Protein AF-A0A0C9TAU2-F1 (afdb_monomer_lite)

Secondary structure (DSSP, 8-state):
--HHHH-BPPTTSTT--TT---PPPEE-TT---EE--SSPPTT---TTT------GGG-----HHHHHHHGGGGGGHHHH-BSS--GGGGS-GGGS-TTTTTS----SHIIIIIHHHHHHHHHTT-SPPPTT--GGG-TT----HHHHHHHHHHHHHTGGGS-TTSSS----HHHHTTTT--HHHHHIIIIIIHHHHSBTTB-HHHHHHHHHHHHHHHHH-

Sequence (221 aa):
MLAYLNGLVGHHGKNGCQLYCGLKGQHKEKVGIYYPCLLKPDNYTVEGCDHDDVSAEDIQPASPELYLPNLKYLEQHLETGIFKPTIFLGFRPDRILGIPTCFGSDIMHLPSLNIPDLIINLWCGVFTCDAGDDKQTWWWATLVGEVWKSLGKAVADTRPHLPGSYDRPPRNITEKINSGYKAWEFWLFLYGIGPAVLYGWLPDRIWQHYCKLVQAVHIIS

pLDDT: mean 90.26, std 5.51, range [58.22, 98.12]

Foldseek 3Di:
DLCVQQQFADCQAQQHDQLRQVQGFADDVPDSGGHRDQAQDPPDDPPPRRDHHHDPVNRGGRDLVLLVVLQVVCVVCRNSRGVDHGPCVPPDPVPAPHPPVSVPDPCLCVQLPVVLVVVLCLLCLPDDDDPPDDSVPSPQVQCYDVLVQVLLVLQQVCVVVDDVVLVDGQHSCVVPVVPQRGSSNSCCCQQNCVLPSCVPSGDPVSSVVSVVVSVVVVVVD

Structure (mmCIF, N/CA/C/O backbone):
data_AF-A0A0C9TAU2-F1
#
_entry.id   AF-A0A0C9TAU2-F1
#
loop_
_atom_site.group_PDB
_atom_site.id
_atom_site.type_symbol
_atom_site.label_atom_id
_atom_site.label_alt_id
_atom_site.label_comp_id
_atom_site.label_asym_id
_atom_site.label_entity_id
_atom_site.label_seq_id
_atom_site.pdbx_PDB_ins_code
_atom_site.Cartn_x
_atom_site.Cartn_y
_atom_site.Cartn_z
_atom_site.occupancy
_atom_site.B_iso_or_equiv
_atom_site.auth_seq_id
_atom_site.auth_comp_id
_atom_site.auth_asym_id
_atom_site.auth_atom_id
_atom_site.pdbx_PDB_model_num
ATOM 1 N N . MET A 1 1 ? 15.764 0.132 -2.492 1.00 58.22 1 MET A N 1
ATOM 2 C CA . MET A 1 1 ? 16.861 -0.863 -2.515 1.00 58.22 1 MET A CA 1
ATOM 3 C C . MET A 1 1 ? 16.951 -1.585 -3.865 1.00 58.22 1 MET A C 1
ATOM 5 O O . MET A 1 1 ? 18.035 -1.614 -4.426 1.00 58.22 1 MET A O 1
ATOM 9 N N . LEU A 1 2 ? 15.838 -2.057 -4.447 1.00 71.94 2 LEU A N 1
ATOM 10 C CA . LEU A 1 2 ? 15.833 -2.794 -5.726 1.00 71.94 2 LEU A CA 1
ATOM 11 C C . LEU A 1 2 ? 16.085 -1.931 -6.985 1.00 71.94 2 LEU A C 1
ATOM 13 O O . LEU A 1 2 ? 16.845 -2.345 -7.855 1.00 71.94 2 LEU A O 1
ATOM 17 N N . ALA A 1 3 ? 15.558 -0.698 -7.034 1.00 71.94 3 ALA A N 1
ATOM 18 C CA . ALA A 1 3 ? 15.755 0.246 -8.152 1.00 71.94 3 ALA A CA 1
ATOM 19 C C . ALA A 1 3 ? 17.240 0.515 -8.492 1.00 71.94 3 ALA A C 1
ATOM 21 O O . ALA A 1 3 ? 17.632 0.668 -9.647 1.00 71.94 3 ALA A O 1
ATOM 22 N N . TYR A 1 4 ? 18.109 0.526 -7.475 1.00 78.06 4 TYR A N 1
ATOM 23 C CA . TYR A 1 4 ? 19.546 0.737 -7.669 1.00 78.06 4 TYR A CA 1
ATOM 24 C C . TYR A 1 4 ? 20.235 -0.431 -8.379 1.00 78.06 4 TYR A C 1
ATOM 26 O O . TYR A 1 4 ? 21.234 -0.201 -9.069 1.00 78.06 4 TYR A O 1
ATOM 34 N N . LEU A 1 5 ? 19.706 -1.645 -8.195 1.00 85.00 5 LEU A N 1
ATOM 35 C CA . LEU A 1 5 ? 20.233 -2.888 -8.748 1.00 85.00 5 LEU A CA 1
ATOM 36 C C . LEU A 1 5 ? 19.660 -3.162 -10.138 1.00 85.00 5 LEU A C 1
ATOM 38 O O . LEU A 1 5 ? 20.425 -3.460 -11.052 1.00 85.00 5 LEU A O 1
ATOM 42 N N . ASN A 1 6 ? 18.344 -3.021 -10.319 1.00 86.75 6 ASN A N 1
ATOM 43 C CA . ASN A 1 6 ? 17.669 -3.317 -11.588 1.00 86.75 6 ASN A CA 1
ATOM 44 C C . ASN A 1 6 ? 17.743 -2.169 -12.618 1.00 86.75 6 ASN A C 1
ATOM 46 O O . ASN A 1 6 ? 17.505 -2.397 -13.801 1.00 86.75 6 ASN A O 1
ATOM 50 N N . GLY A 1 7 ? 18.103 -0.951 -12.195 1.00 89.06 7 GLY A N 1
ATOM 51 C CA . GLY A 1 7 ? 18.230 0.204 -13.089 1.00 89.06 7 GLY A CA 1
ATOM 52 C C . GLY A 1 7 ? 16.902 0.747 -13.632 1.00 89.06 7 GLY A C 1
ATOM 53 O O . GLY A 1 7 ? 16.915 1.636 -14.485 1.00 89.06 7 GLY A O 1
ATOM 54 N N . LEU A 1 8 ? 15.772 0.245 -13.129 1.00 90.44 8 LEU A N 1
ATOM 55 C CA . LEU A 1 8 ? 14.436 0.750 -13.426 1.00 90.44 8 LEU A CA 1
ATOM 56 C C . LEU A 1 8 ? 14.119 1.980 -12.569 1.00 90.44 8 LEU A C 1
ATOM 58 O O . LEU A 1 8 ? 14.700 2.190 -11.498 1.00 90.44 8 LEU A O 1
ATOM 62 N N . VAL A 1 9 ? 13.171 2.790 -13.033 1.00 89.94 9 VAL A N 1
ATOM 63 C CA . VAL A 1 9 ? 12.636 3.915 -12.262 1.00 89.94 9 VAL A CA 1
ATOM 64 C C . VAL A 1 9 ? 12.002 3.437 -10.948 1.00 89.94 9 VAL A C 1
ATOM 66 O O . VAL A 1 9 ? 11.580 2.289 -10.790 1.00 89.94 9 VAL A O 1
ATOM 69 N N . GLY A 1 10 ? 11.974 4.328 -9.956 1.00 87.44 10 GLY A N 1
ATOM 70 C CA . GLY A 1 10 ? 11.310 4.060 -8.682 1.00 87.44 10 GLY A CA 1
ATOM 71 C C . GLY A 1 10 ? 9.786 3.983 -8.819 1.00 87.44 10 GLY A C 1
ATOM 72 O O . GLY A 1 10 ? 9.227 4.339 -9.851 1.00 87.44 10 GLY A O 1
ATOM 73 N N . HIS A 1 11 ? 9.109 3.595 -7.736 1.00 85.81 11 HIS A N 1
ATOM 74 C CA . HIS A 1 11 ? 7.644 3.471 -7.683 1.00 85.81 11 HIS A CA 1
ATOM 75 C C . HIS A 1 11 ? 6.891 4.783 -7.973 1.00 85.81 11 HIS A C 1
ATOM 77 O O . HIS A 1 11 ? 5.726 4.734 -8.334 1.00 85.81 11 HIS A O 1
ATOM 83 N N . HIS A 1 12 ? 7.558 5.936 -7.860 1.00 90.19 12 HIS A N 1
ATOM 84 C CA . HIS A 1 12 ? 7.019 7.252 -8.220 1.00 90.19 12 HIS A CA 1
ATOM 85 C C . HIS A 1 12 ? 7.169 7.617 -9.709 1.00 90.19 12 HIS A C 1
ATOM 87 O O . HIS A 1 12 ? 6.814 8.728 -10.097 1.00 90.19 12 HIS A O 1
ATOM 93 N N . GLY A 1 13 ? 7.766 6.755 -10.536 1.00 90.94 13 GLY A N 1
ATOM 94 C CA . GLY A 1 13 ? 7.945 7.002 -11.968 1.00 90.94 13 GLY A CA 1
ATOM 95 C C . GLY A 1 13 ? 6.722 6.606 -12.797 1.00 90.94 13 GLY A C 1
ATOM 96 O O . GLY A 1 13 ? 5.927 5.769 -12.376 1.00 90.94 13 GLY A O 1
ATOM 97 N N . LYS A 1 14 ? 6.616 7.149 -14.019 1.00 91.94 14 LYS A N 1
ATOM 98 C CA . LYS A 1 14 ? 5.545 6.819 -14.982 1.00 91.94 14 LYS A CA 1
ATOM 99 C C . LYS A 1 14 ? 5.391 5.312 -15.201 1.00 91.94 14 LYS A C 1
ATOM 101 O O . LYS A 1 14 ? 4.277 4.819 -15.258 1.00 91.94 14 LYS A O 1
ATOM 106 N N . ASN A 1 15 ? 6.504 4.582 -15.254 1.00 90.44 15 ASN A N 1
ATOM 107 C CA . ASN A 1 15 ? 6.549 3.119 -15.319 1.00 90.44 15 ASN A CA 1
ATOM 108 C C . ASN A 1 15 ? 7.006 2.530 -13.970 1.00 90.44 15 ASN A C 1
ATOM 110 O O . ASN A 1 15 ? 8.042 1.874 -13.886 1.00 90.44 15 ASN A O 1
ATOM 114 N N . GLY A 1 16 ? 6.281 2.827 -12.887 1.00 87.94 16 GLY A N 1
ATOM 115 C CA . GLY A 1 16 ? 6.730 2.558 -11.513 1.00 87.94 16 GLY A CA 1
ATOM 116 C C . GLY A 1 16 ? 6.815 1.079 -11.109 1.00 87.94 16 GLY A C 1
ATOM 117 O O . GLY A 1 16 ? 7.427 0.756 -10.086 1.00 87.94 16 GLY A O 1
ATOM 118 N N . CYS A 1 17 ? 6.231 0.164 -11.890 1.00 88.00 17 CYS A N 1
ATOM 119 C CA . CYS A 1 17 ? 6.312 -1.268 -11.618 1.00 88.00 17 CYS A CA 1
ATOM 120 C C . CYS A 1 17 ? 7.704 -1.824 -11.945 1.00 88.00 17 CYS A C 1
ATOM 122 O O . CYS A 1 17 ? 8.127 -1.879 -13.100 1.00 88.00 17 CYS A O 1
ATOM 124 N N . GLN A 1 18 ? 8.389 -2.341 -10.927 1.00 85.88 18 GLN A N 1
ATOM 125 C CA . GLN A 1 18 ? 9.740 -2.898 -11.063 1.00 85.88 18 GLN A CA 1
ATOM 126 C C . GLN A 1 18 ? 9.781 -4.291 -11.704 1.00 85.88 18 GLN A C 1
ATOM 128 O O . GLN A 1 18 ? 10.866 -4.812 -11.946 1.00 85.88 18 GLN A O 1
ATOM 133 N N . LEU A 1 19 ? 8.620 -4.874 -12.007 1.00 86.69 19 LEU A N 1
ATOM 134 C CA . LEU A 1 19 ? 8.491 -6.083 -12.822 1.00 86.69 19 LEU A CA 1
ATOM 135 C C . LEU A 1 19 ? 8.239 -5.774 -14.301 1.00 86.69 19 LEU A C 1
ATOM 137 O O . LEU A 1 19 ? 8.188 -6.692 -15.112 1.00 86.69 19 LEU A O 1
ATOM 141 N N . TYR A 1 20 ? 8.122 -4.495 -14.660 1.00 85.81 20 TYR A N 1
ATOM 142 C CA . TYR A 1 20 ? 7.935 -4.058 -16.036 1.00 85.81 20 TYR A CA 1
ATOM 143 C C . TYR A 1 20 ? 6.652 -4.595 -16.687 1.00 85.81 20 TYR A C 1
ATOM 145 O O . TYR A 1 20 ? 6.662 -5.087 -17.808 1.00 85.81 20 TYR A O 1
ATOM 153 N N . CYS A 1 21 ? 5.534 -4.482 -15.961 1.00 87.00 21 CYS A N 1
ATOM 154 C CA . CYS A 1 21 ? 4.204 -4.921 -16.406 1.00 87.00 21 CYS A CA 1
ATOM 155 C C . CYS A 1 21 ? 3.515 -3.972 -17.408 1.00 87.00 21 CYS A C 1
ATOM 157 O O . CYS A 1 21 ? 2.366 -4.192 -17.772 1.00 87.00 21 CYS A O 1
ATOM 159 N N . GLY A 1 22 ? 4.160 -2.868 -17.799 1.00 87.25 22 GLY A N 1
ATOM 160 C CA . GLY A 1 22 ? 3.601 -1.891 -18.741 1.00 87.25 22 GLY A CA 1
ATOM 161 C C . GLY A 1 22 ? 2.500 -0.974 -18.189 1.00 87.25 22 GLY A C 1
ATOM 162 O O . GLY A 1 22 ? 2.099 -0.048 -18.892 1.00 87.25 22 GLY A O 1
ATOM 163 N N . LEU A 1 23 ? 2.039 -1.172 -16.945 1.00 90.38 23 LEU A N 1
ATOM 164 C CA . LEU A 1 23 ? 1.087 -0.261 -16.307 1.00 90.38 23 LEU A CA 1
ATOM 165 C C . LEU A 1 23 ? 1.722 1.124 -16.136 1.00 90.38 23 LEU A C 1
ATOM 167 O O . LEU A 1 23 ? 2.741 1.274 -15.451 1.00 90.38 23 LEU A O 1
ATOM 171 N N . LYS A 1 24 ? 1.088 2.129 -16.740 1.00 91.44 24 LYS A N 1
ATOM 172 C CA . LYS A 1 24 ? 1.470 3.531 -16.591 1.00 91.44 24 LYS A CA 1
ATOM 173 C C . LYS A 1 24 ? 0.795 4.112 -15.355 1.00 91.44 24 LYS A C 1
ATOM 175 O O . LYS A 1 24 ? -0.370 3.842 -15.088 1.00 91.44 24 LYS A O 1
ATOM 180 N N . GLY A 1 25 ? 1.552 4.882 -14.586 1.00 92.06 25 GLY A N 1
ATOM 181 C CA . GLY A 1 25 ? 1.010 5.680 -13.500 1.00 92.06 25 GLY A CA 1
ATOM 182 C C . GLY A 1 25 ? 0.410 6.987 -14.007 1.00 92.06 25 GLY A C 1
ATOM 183 O O . GLY A 1 25 ? 0.699 7.440 -15.117 1.00 92.06 25 GLY A O 1
ATOM 184 N N . GLN A 1 26 ? -0.353 7.631 -13.135 1.00 91.75 26 GLN A N 1
ATOM 185 C CA . GLN A 1 26 ? -0.947 8.949 -13.342 1.00 91.75 26 GLN A CA 1
ATOM 186 C C . GLN A 1 26 ? -0.405 9.915 -12.289 1.00 91.75 26 GLN A C 1
ATOM 188 O O . GLN A 1 26 ? -0.135 9.512 -11.160 1.00 91.75 26 GLN A O 1
ATOM 193 N N . HIS A 1 27 ? -0.233 11.190 -12.625 1.00 91.81 27 HIS A N 1
ATOM 194 C CA . HIS A 1 27 ? 0.298 12.186 -11.689 1.00 91.81 27 HIS A CA 1
ATOM 195 C C . HIS A 1 27 ? -0.625 13.390 -11.553 1.00 91.81 27 HIS A C 1
ATOM 197 O O . HIS A 1 27 ? -1.384 13.732 -12.456 1.00 91.81 27 HIS A O 1
ATOM 203 N N . LYS A 1 28 ? -0.548 14.080 -10.421 1.00 88.62 28 LYS A N 1
ATOM 204 C CA . LYS A 1 28 ? -1.227 15.367 -10.272 1.00 88.62 28 LYS A CA 1
ATOM 205 C C . LYS A 1 28 ? -0.504 16.425 -11.109 1.00 88.62 28 LYS A C 1
ATOM 207 O O . LYS A 1 28 ? 0.727 16.431 -11.173 1.00 88.62 28 LYS A O 1
ATOM 212 N N . GLU A 1 29 ? -1.257 17.343 -11.714 1.00 87.69 29 GLU A N 1
ATOM 213 C CA . GLU A 1 29 ? -0.679 18.458 -12.471 1.00 87.69 29 GLU A CA 1
ATOM 214 C C . GLU A 1 29 ? 0.369 19.193 -11.613 1.00 87.69 29 GLU A C 1
ATOM 216 O O . GLU A 1 29 ? 0.138 19.466 -10.432 1.00 87.69 29 GLU A O 1
ATOM 221 N N . LYS A 1 30 ? 1.539 19.490 -12.194 1.00 86.44 30 LYS A N 1
ATOM 222 C CA . LYS A 1 30 ? 2.686 20.146 -11.526 1.00 86.44 30 LYS A CA 1
ATOM 223 C C . LYS A 1 30 ? 3.342 19.339 -10.393 1.00 86.44 30 LYS A C 1
ATOM 225 O O . LYS A 1 30 ? 4.259 19.845 -9.750 1.00 86.44 30 LYS A O 1
ATOM 230 N N . VAL A 1 31 ? 2.944 18.084 -10.173 1.00 87.88 31 VAL A N 1
ATOM 231 C CA . VAL A 1 31 ? 3.595 17.162 -9.230 1.00 87.88 31 VAL A CA 1
ATOM 232 C C . VAL A 1 31 ? 4.338 16.089 -10.019 1.00 87.88 31 VAL A C 1
ATOM 234 O O . VAL A 1 31 ? 3.746 15.397 -10.834 1.00 87.88 31 VAL A O 1
ATOM 237 N N . GLY A 1 32 ? 5.638 15.911 -9.781 1.00 87.25 32 GLY A N 1
ATOM 238 C CA . GLY A 1 32 ? 6.464 14.931 -10.508 1.00 87.25 32 GLY A CA 1
ATOM 239 C C . GLY A 1 32 ? 6.307 13.470 -10.059 1.00 87.25 32 GLY A C 1
ATOM 240 O O . GLY A 1 32 ? 7.150 12.647 -10.401 1.00 87.25 32 GLY A O 1
ATOM 241 N N . ILE A 1 33 ? 5.290 13.159 -9.250 1.00 91.12 33 ILE A N 1
ATOM 242 C CA . ILE A 1 33 ? 5.071 11.840 -8.642 1.00 91.12 33 ILE A CA 1
ATOM 243 C C . ILE A 1 33 ? 3.912 11.153 -9.354 1.00 91.12 33 ILE A C 1
ATOM 245 O O . ILE A 1 33 ? 2.788 11.653 -9.326 1.00 91.12 33 ILE A O 1
ATOM 249 N N . TYR A 1 34 ? 4.197 9.994 -9.939 1.00 92.94 34 TYR A N 1
ATOM 250 C CA . TYR A 1 34 ? 3.208 9.124 -10.555 1.00 92.94 34 TYR A CA 1
ATOM 251 C C . TYR A 1 34 ? 2.704 8.094 -9.544 1.00 92.94 34 TYR A C 1
ATOM 253 O O . TYR A 1 34 ? 3.484 7.506 -8.793 1.00 92.94 34 TYR A O 1
ATOM 261 N N . TYR A 1 35 ? 1.399 7.863 -9.566 1.00 91.00 35 TYR A N 1
ATOM 262 C CA . TYR A 1 35 ? 0.685 6.902 -8.742 1.00 91.00 35 TYR A CA 1
ATOM 263 C C . TYR A 1 35 ? 0.120 5.786 -9.627 1.00 91.00 35 TYR A C 1
ATOM 265 O O . TYR A 1 35 ? -0.365 6.067 -10.727 1.00 91.00 35 TYR A O 1
ATOM 273 N N . PRO A 1 36 ? 0.164 4.520 -9.182 1.00 89.12 36 PRO A N 1
ATOM 274 C CA . PRO A 1 36 ? -0.458 3.414 -9.896 1.00 89.12 36 PRO A CA 1
ATOM 275 C C . PRO A 1 36 ? -1.981 3.466 -9.698 1.00 89.12 36 PRO A C 1
ATOM 277 O O . PRO A 1 36 ? -2.520 2.859 -8.773 1.00 89.12 36 PRO A O 1
ATOM 280 N N . CYS A 1 37 ? -2.666 4.217 -10.555 1.00 90.00 37 CYS A N 1
ATOM 281 C CA . CYS A 1 37 ? -4.119 4.346 -10.556 1.00 90.00 37 CYS A CA 1
ATOM 282 C C . CYS A 1 37 ? -4.702 3.507 -11.695 1.00 90.00 37 CYS A C 1
ATOM 284 O O . CYS A 1 37 ? -4.405 3.754 -12.860 1.00 90.00 37 CYS A O 1
ATOM 286 N N . LEU A 1 38 ? -5.518 2.505 -11.353 1.00 92.75 38 LEU A N 1
ATOM 287 C CA . LEU A 1 38 ? -6.235 1.704 -12.352 1.00 92.75 38 LEU A CA 1
ATOM 288 C C . LEU A 1 38 ? -7.458 2.434 -12.905 1.00 92.75 38 LEU A C 1
ATOM 290 O O . LEU A 1 38 ? -7.818 2.225 -14.052 1.00 92.75 38 LEU A O 1
ATOM 294 N N . LEU A 1 39 ? -8.085 3.283 -12.093 1.00 93.38 39 LEU A N 1
ATOM 295 C CA . LEU A 1 39 ? -9.217 4.102 -12.506 1.00 93.38 39 LEU A CA 1
ATOM 296 C C . LEU A 1 39 ? -8.739 5.522 -12.779 1.00 93.38 39 LEU A C 1
ATOM 298 O O . LEU A 1 39 ? -7.978 6.079 -11.980 1.00 93.38 39 LEU A O 1
ATOM 302 N N . LYS A 1 40 ? -9.213 6.106 -13.876 1.00 92.56 40 LYS A N 1
ATOM 303 C CA . LYS A 1 40 ? -8.989 7.504 -14.219 1.00 92.56 40 LYS A CA 1
ATOM 304 C C . LYS A 1 40 ? -9.754 8.389 -13.226 1.00 92.56 40 LYS A C 1
ATOM 306 O O . LYS A 1 40 ? -10.963 8.217 -13.071 1.00 92.56 40 LYS A O 1
ATOM 311 N N . PRO A 1 41 ? -9.084 9.335 -12.543 1.00 89.81 41 PRO A N 1
ATOM 312 C CA . PRO A 1 41 ? -9.760 10.237 -11.627 1.00 89.81 41 PRO A CA 1
ATOM 313 C C . PRO A 1 41 ? -10.808 11.095 -12.343 1.00 89.81 41 PRO A C 1
ATOM 315 O O . PRO A 1 41 ? -10.668 11.438 -13.520 1.00 89.81 41 PRO A O 1
ATOM 318 N N . ASP A 1 42 ? -11.838 11.497 -11.605 1.00 88.88 42 ASP A N 1
ATOM 319 C CA . ASP A 1 42 ? -12.869 12.387 -12.129 1.00 88.88 42 ASP A CA 1
ATOM 320 C C . ASP A 1 42 ? -12.278 13.748 -12.524 1.00 88.88 42 ASP A C 1
ATOM 322 O O . ASP A 1 42 ? -11.423 14.302 -11.830 1.00 88.88 42 ASP A O 1
ATOM 326 N N . ASN A 1 43 ? -12.769 14.317 -13.630 1.00 88.31 43 ASN A N 1
ATOM 327 C CA . ASN A 1 43 ? -12.325 15.616 -14.157 1.00 88.31 43 ASN A CA 1
ATOM 328 C C . ASN A 1 43 ? -10.801 15.707 -14.391 1.00 88.31 43 ASN A C 1
ATOM 3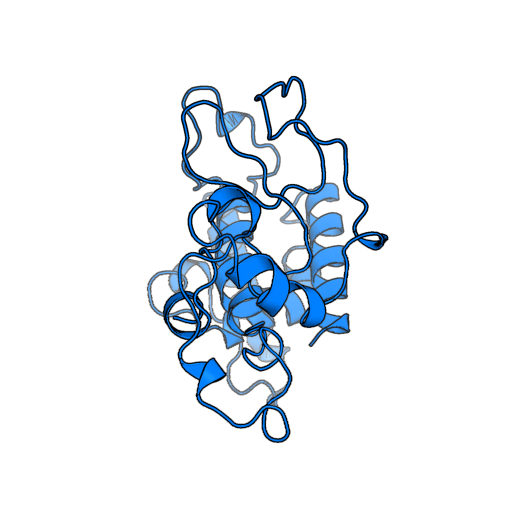30 O O . ASN A 1 43 ? -10.199 16.768 -14.228 1.00 88.31 43 ASN A O 1
ATOM 334 N N . TYR A 1 44 ? -10.171 14.593 -14.773 1.00 89.75 44 TYR A N 1
ATOM 335 C CA . TYR A 1 44 ? -8.728 14.496 -14.962 1.00 89.75 44 TYR A CA 1
ATOM 336 C C . TYR A 1 44 ? -8.325 14.567 -16.442 1.00 89.75 44 TYR A C 1
ATOM 338 O O . TYR A 1 44 ? -8.628 13.669 -17.231 1.00 89.75 44 TYR A O 1
ATOM 346 N N . THR A 1 45 ? -7.610 15.633 -16.812 1.00 89.19 45 THR A N 1
ATOM 347 C CA . THR A 1 45 ? -7.180 15.922 -18.196 1.00 89.19 45 THR A CA 1
ATOM 348 C C . THR A 1 45 ? -5.693 16.276 -18.284 1.00 89.19 45 THR A C 1
ATOM 350 O O . THR A 1 45 ? -5.299 17.162 -19.042 1.00 89.19 45 THR A O 1
ATOM 353 N N . VAL A 1 46 ? -4.856 15.646 -17.456 1.00 90.69 46 VAL A N 1
ATOM 354 C CA . VAL A 1 46 ? -3.411 15.904 -17.466 1.00 90.69 46 VAL A CA 1
ATOM 355 C C . VAL A 1 46 ? -2.787 15.247 -18.697 1.00 90.69 46 VAL A C 1
ATOM 357 O O . VAL A 1 46 ? -2.808 14.024 -18.835 1.00 90.69 46 VAL A O 1
ATOM 360 N N . GLU A 1 47 ? -2.233 16.070 -19.587 1.00 87.94 47 GLU A N 1
ATOM 361 C CA . GLU A 1 47 ? -1.661 15.628 -20.861 1.00 87.94 47 GLU A CA 1
ATOM 362 C C . GLU A 1 47 ? -0.592 14.540 -20.666 1.00 87.94 47 GLU A C 1
ATOM 364 O O . GLU A 1 47 ? 0.305 14.652 -19.828 1.00 87.94 47 GLU A O 1
ATOM 369 N N . GLY A 1 48 ? -0.696 13.461 -21.448 1.00 83.69 48 GLY A N 1
ATOM 370 C CA . GLY A 1 48 ? 0.249 12.342 -21.411 1.00 83.69 48 GLY A CA 1
ATOM 371 C C . GLY A 1 48 ? 0.044 11.363 -20.249 1.00 83.69 48 GLY A C 1
ATOM 372 O O . GLY A 1 48 ? 0.799 10.387 -20.152 1.00 83.69 48 GLY A O 1
ATOM 373 N N . CYS A 1 49 ? -0.964 11.602 -19.402 1.00 86.56 49 CYS A N 1
ATOM 374 C CA . CYS A 1 49 ? -1.347 10.757 -18.266 1.00 86.56 49 CYS A CA 1
ATOM 375 C C . CYS A 1 49 ? -2.853 10.463 -18.210 1.00 86.56 49 CYS A C 1
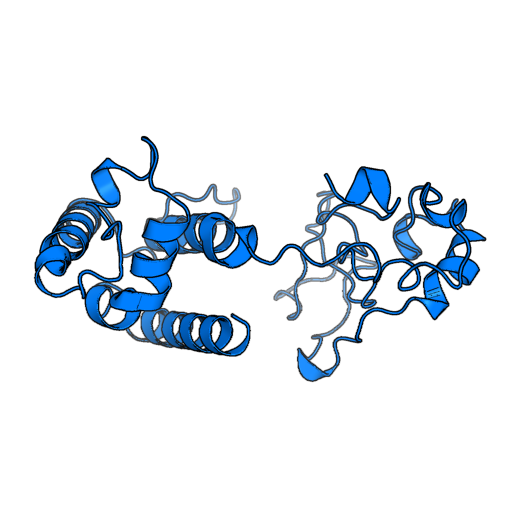ATOM 377 O O . CYS A 1 49 ? -3.316 9.818 -17.277 1.00 86.56 49 CYS A O 1
ATOM 379 N N . ASP A 1 50 ? -3.622 10.892 -19.204 1.00 88.38 50 ASP A N 1
ATOM 380 C CA . ASP A 1 50 ? -5.081 10.815 -19.272 1.00 88.38 50 ASP A CA 1
ATOM 381 C C . ASP A 1 50 ? -5.607 9.513 -19.895 1.00 88.38 50 ASP A C 1
ATOM 383 O O . ASP A 1 50 ? -6.708 9.496 -20.449 1.00 88.38 50 ASP A O 1
ATOM 387 N N . HIS A 1 51 ? -4.846 8.419 -19.790 1.00 90.56 51 HIS A N 1
ATOM 388 C CA . HIS A 1 51 ? -5.305 7.109 -20.250 1.00 90.56 51 HIS A CA 1
ATOM 389 C C . HIS A 1 51 ? -6.590 6.684 -19.526 1.00 90.56 51 HIS A C 1
ATOM 391 O O . HIS A 1 51 ? -6.815 7.056 -18.370 1.00 90.56 51 HIS A O 1
ATOM 397 N N . ASP A 1 52 ? -7.415 5.902 -20.219 1.00 92.69 52 ASP A N 1
ATOM 398 C CA . ASP A 1 52 ? -8.656 5.355 -19.673 1.00 92.69 52 ASP A CA 1
ATOM 399 C C . ASP A 1 52 ? -8.390 4.340 -18.550 1.00 92.69 52 ASP A C 1
ATOM 401 O O . ASP A 1 52 ? -7.240 3.984 -18.253 1.00 92.69 52 ASP A O 1
ATOM 405 N N . ASP A 1 53 ? -9.477 3.888 -17.926 1.00 94.75 53 ASP A N 1
ATOM 406 C CA . ASP A 1 53 ? -9.454 2.843 -16.910 1.00 94.75 53 ASP A CA 1
ATOM 407 C C . ASP A 1 53 ? -8.739 1.587 -17.424 1.00 94.75 53 ASP A C 1
ATOM 409 O O . ASP A 1 53 ? -8.939 1.135 -18.553 1.00 94.75 53 ASP A O 1
ATOM 413 N N . VAL A 1 54 ? -7.920 0.997 -16.559 1.00 93.50 54 VAL A N 1
ATOM 414 C CA . VAL A 1 54 ? -7.202 -0.249 -16.811 1.00 93.50 54 VAL A CA 1
ATOM 415 C C . VAL A 1 54 ? -7.825 -1.340 -15.951 1.00 93.50 54 VAL A C 1
ATOM 417 O O . VAL A 1 54 ? -7.812 -1.256 -14.720 1.00 93.50 54 VAL A O 1
ATOM 420 N N . SER A 1 55 ? -8.350 -2.392 -16.584 1.00 93.62 55 SER A N 1
ATOM 421 C CA . SER A 1 55 ? -8.810 -3.567 -15.844 1.00 93.62 55 SER A CA 1
ATOM 422 C C . SER A 1 55 ? -7.628 -4.244 -15.157 1.00 93.62 55 SER A C 1
ATOM 424 O O . SER A 1 55 ? -6.563 -4.419 -15.749 1.00 93.62 55 SER A O 1
ATOM 426 N N . ALA A 1 56 ? -7.825 -4.697 -13.919 1.00 88.75 56 ALA A N 1
ATOM 427 C CA . ALA A 1 56 ? -6.818 -5.492 -13.220 1.00 88.75 56 ALA A CA 1
ATOM 428 C C . ALA A 1 56 ? -6.478 -6.796 -13.970 1.00 88.75 56 ALA A C 1
ATOM 430 O O . ALA A 1 56 ? -5.365 -7.299 -13.845 1.00 88.75 56 ALA A O 1
ATOM 431 N N . GLU A 1 57 ? -7.419 -7.316 -14.764 1.00 90.19 57 GLU A N 1
ATOM 432 C CA . GLU A 1 57 ? -7.247 -8.518 -15.592 1.00 90.19 57 GLU A CA 1
ATOM 433 C C . GLU A 1 57 ? -6.354 -8.271 -16.819 1.00 90.19 57 GLU A C 1
ATOM 435 O O . GLU A 1 57 ? -5.733 -9.205 -17.322 1.00 90.19 57 GLU A O 1
ATOM 440 N N . ASP A 1 58 ? -6.237 -7.014 -17.257 1.00 90.56 58 ASP A N 1
ATOM 441 C CA . ASP A 1 58 ? -5.435 -6.623 -18.422 1.00 90.56 58 ASP A CA 1
ATOM 442 C C . ASP A 1 58 ? -3.974 -6.311 -18.053 1.00 90.56 58 ASP A C 1
ATOM 444 O O . ASP A 1 58 ? -3.137 -6.069 -18.933 1.00 90.56 58 ASP A O 1
ATOM 448 N N . ILE A 1 59 ? -3.641 -6.309 -16.755 1.00 89.44 59 ILE A N 1
ATOM 449 C CA . ILE A 1 59 ? -2.279 -6.058 -16.282 1.00 89.44 59 ILE A CA 1
ATOM 450 C C . ILE A 1 59 ? -1.378 -7.196 -16.756 1.00 89.44 59 ILE A C 1
ATOM 452 O O . ILE A 1 59 ? -1.533 -8.356 -16.372 1.00 89.44 59 ILE A O 1
ATOM 456 N N . GLN A 1 60 ? -0.392 -6.841 -17.575 1.00 87.88 60 GLN A N 1
ATOM 457 C CA . GLN A 1 60 ? 0.519 -7.813 -18.155 1.00 87.88 60 GLN A CA 1
ATOM 458 C C . GLN A 1 60 ? 1.446 -8.410 -17.085 1.00 87.88 60 GLN A C 1
ATOM 460 O O . GLN A 1 60 ? 1.823 -7.727 -16.124 1.00 87.88 60 GLN A O 1
ATOM 465 N N . PRO A 1 61 ? 1.871 -9.674 -17.242 1.00 85.62 61 PRO A N 1
ATOM 466 C CA . PRO A 1 61 ? 2.929 -10.229 -16.412 1.00 85.62 61 PRO A CA 1
ATOM 467 C C . PRO A 1 61 ? 4.249 -9.475 -16.633 1.00 85.62 61 PRO A C 1
ATOM 469 O O . PRO A 1 61 ? 4.382 -8.605 -17.501 1.00 85.62 61 PRO A O 1
ATOM 472 N N . ALA A 1 62 ? 5.261 -9.824 -15.836 1.00 84.94 62 ALA A N 1
ATOM 473 C CA . ALA A 1 62 ? 6.606 -9.322 -16.072 1.00 84.94 62 ALA A CA 1
ATOM 474 C C . ALA A 1 62 ? 7.016 -9.583 -17.529 1.00 84.94 62 ALA A C 1
ATOM 476 O O . ALA A 1 62 ? 6.796 -10.682 -18.034 1.00 84.94 62 ALA A O 1
ATOM 477 N N . SER A 1 63 ? 7.613 -8.584 -18.181 1.00 81.06 63 SER A N 1
ATOM 478 C CA . SER A 1 63 ? 7.942 -8.636 -19.613 1.00 81.06 63 SER A CA 1
ATOM 479 C C . SER A 1 63 ? 9.459 -8.544 -19.855 1.00 81.06 63 SER A C 1
ATOM 481 O O . SER A 1 63 ? 9.952 -7.485 -20.268 1.00 81.06 63 SER A O 1
ATOM 483 N N . PRO A 1 64 ? 10.248 -9.604 -19.571 1.00 84.50 64 PRO A N 1
ATOM 484 C CA . PRO A 1 64 ? 11.699 -9.580 -19.760 1.00 84.50 64 PRO A CA 1
ATOM 485 C C . PRO A 1 64 ? 12.152 -9.262 -21.183 1.00 84.50 64 PRO A C 1
ATOM 487 O O . PRO A 1 64 ? 13.208 -8.662 -21.400 1.00 84.50 64 PRO A O 1
ATOM 490 N N . GLU A 1 65 ? 11.341 -9.646 -22.163 1.00 86.94 65 GLU A N 1
ATOM 491 C CA . GLU A 1 65 ? 11.622 -9.509 -23.588 1.00 86.94 65 GLU A CA 1
ATOM 492 C C . GLU A 1 65 ? 11.702 -8.037 -24.007 1.00 86.94 65 GLU A C 1
ATOM 494 O O . GLU A 1 65 ? 12.406 -7.703 -24.960 1.00 86.94 65 GLU A O 1
ATOM 499 N N . LEU A 1 66 ? 11.026 -7.146 -23.273 1.00 88.06 66 LEU A N 1
ATOM 500 C CA . LEU A 1 66 ? 10.999 -5.711 -23.547 1.00 88.06 66 LEU A CA 1
ATOM 501 C C . LEU A 1 66 ? 12.217 -4.971 -22.989 1.00 88.06 66 LEU A C 1
ATOM 503 O O . LEU A 1 66 ? 12.535 -3.880 -23.464 1.00 88.06 66 LEU A O 1
ATOM 507 N N . TYR A 1 67 ? 12.932 -5.547 -22.0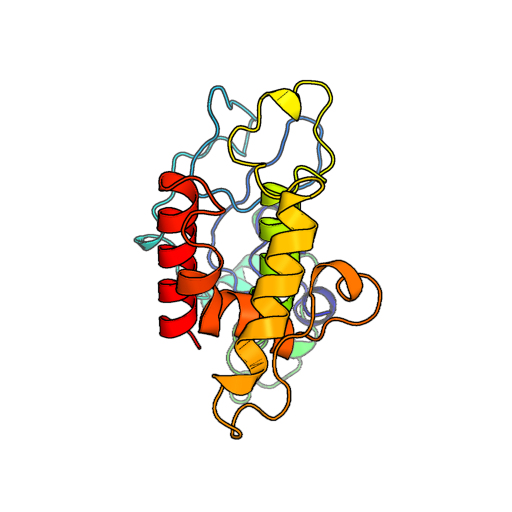16 1.00 89.44 67 TYR A N 1
ATOM 508 C CA . TYR A 1 67 ? 14.017 -4.842 -21.333 1.00 89.44 67 TYR A CA 1
ATOM 509 C C . TYR A 1 67 ? 15.172 -4.482 -22.280 1.00 89.44 67 TYR A C 1
ATOM 511 O O . TYR A 1 67 ? 15.563 -3.319 -22.371 1.00 89.44 67 TYR A O 1
ATOM 519 N N . LEU A 1 68 ? 15.713 -5.461 -23.017 1.00 89.81 68 LEU A N 1
ATOM 520 C CA . LEU A 1 68 ? 16.858 -5.240 -23.914 1.00 89.81 68 LEU A CA 1
ATOM 521 C C . LEU A 1 68 ? 16.538 -4.315 -25.105 1.00 89.81 68 LEU A C 1
ATOM 523 O O . LEU A 1 68 ? 17.369 -3.454 -25.406 1.00 89.81 68 LEU A O 1
ATOM 527 N N . PRO A 1 69 ? 15.383 -4.437 -25.792 1.00 91.62 69 PRO A N 1
ATOM 528 C CA . PRO A 1 69 ? 14.974 -3.466 -26.805 1.00 91.62 69 PRO A CA 1
ATOM 529 C C . PRO A 1 69 ? 14.876 -2.043 -26.252 1.00 91.62 69 PRO A C 1
ATOM 531 O O . PRO A 1 69 ? 15.436 -1.122 -26.848 1.00 91.62 69 PRO A O 1
ATOM 534 N N . ASN A 1 70 ? 14.240 -1.872 -25.090 1.00 91.38 70 ASN A N 1
ATOM 535 C CA . ASN A 1 70 ? 14.015 -0.552 -24.502 1.00 91.38 70 ASN A CA 1
ATOM 536 C C . ASN A 1 70 ? 15.301 0.069 -23.942 1.00 91.38 70 ASN A C 1
ATOM 538 O O . ASN A 1 70 ? 15.434 1.292 -23.925 1.00 91.38 70 ASN A O 1
ATOM 542 N N . LEU A 1 71 ? 16.299 -0.749 -23.595 1.00 90.06 71 LEU A N 1
ATOM 543 C CA . LEU A 1 71 ? 17.625 -0.284 -23.185 1.00 90.06 71 LEU A CA 1
ATOM 544 C C . LEU A 1 71 ? 18.351 0.523 -24.277 1.00 90.06 71 LEU A C 1
ATOM 546 O O . LEU A 1 71 ? 19.233 1.318 -23.968 1.00 90.06 71 LEU A O 1
ATOM 550 N N . LYS A 1 72 ? 17.985 0.370 -25.555 1.00 89.94 72 LYS A N 1
ATOM 551 C CA . LYS A 1 72 ? 18.550 1.189 -26.644 1.00 89.94 72 LYS A CA 1
ATOM 552 C C . LYS A 1 72 ? 18.111 2.656 -26.573 1.00 89.94 72 LYS A C 1
ATOM 554 O O . LYS A 1 72 ? 18.763 3.507 -27.168 1.00 89.94 72 LYS A O 1
ATOM 559 N N . TYR A 1 73 ? 17.042 2.948 -25.831 1.00 89.00 73 TYR A N 1
ATOM 560 C CA . TYR A 1 73 ? 16.415 4.264 -25.722 1.00 89.00 73 TYR A CA 1
ATOM 561 C C . TYR A 1 73 ? 16.544 4.834 -24.300 1.00 89.00 73 TYR A C 1
ATOM 563 O O . TYR A 1 73 ? 15.584 5.360 -23.742 1.00 89.00 73 TYR A O 1
ATOM 571 N N . LEU A 1 74 ? 17.734 4.733 -23.692 1.00 82.88 74 LEU A N 1
ATOM 572 C CA . LEU A 1 74 ? 17.999 5.230 -22.329 1.00 82.88 74 LEU A CA 1
ATOM 573 C C . LEU A 1 74 ? 17.707 6.727 -22.149 1.00 82.88 74 LEU A C 1
ATOM 575 O O . LEU A 1 74 ? 17.304 7.154 -21.070 1.00 82.88 74 LEU A O 1
ATOM 579 N N . GLU A 1 75 ? 17.862 7.528 -23.203 1.00 85.06 75 GLU A N 1
ATOM 580 C CA . GLU A 1 75 ? 17.518 8.955 -23.173 1.00 85.06 75 GLU A CA 1
ATOM 581 C C . GLU A 1 75 ? 16.010 9.179 -22.940 1.00 85.06 75 GLU A C 1
ATOM 583 O O . GLU A 1 75 ? 15.611 10.188 -22.363 1.00 85.06 75 GLU A O 1
ATOM 588 N N . GLN A 1 76 ? 15.173 8.192 -23.281 1.00 88.00 76 GLN A N 1
ATOM 589 C CA . GLN A 1 76 ? 13.717 8.197 -23.113 1.00 88.00 76 GLN A CA 1
ATOM 590 C C . GLN A 1 76 ? 13.276 7.467 -21.834 1.00 88.00 76 GLN A C 1
ATOM 592 O O . GLN A 1 76 ? 12.274 6.752 -21.821 1.00 88.00 76 GLN A O 1
ATOM 597 N N . HIS A 1 77 ? 14.017 7.645 -20.738 1.00 85.81 77 HIS A N 1
ATOM 598 C CA . HIS A 1 77 ? 13.761 6.988 -19.450 1.00 85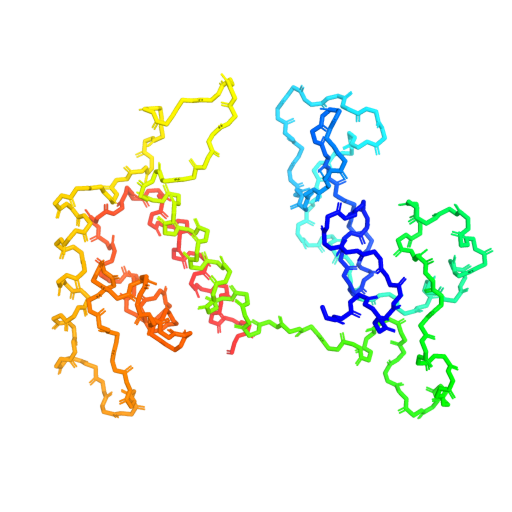.81 77 HIS A CA 1
ATOM 599 C C . HIS A 1 77 ? 12.329 7.178 -18.915 1.00 85.81 77 HIS A C 1
ATOM 601 O O . HIS A 1 77 ? 11.832 6.317 -18.191 1.00 85.81 77 HIS A O 1
ATOM 607 N N . LEU A 1 78 ? 11.646 8.274 -19.270 1.00 88.19 78 LEU A N 1
ATOM 608 C CA . LEU A 1 78 ? 10.245 8.493 -18.900 1.00 88.19 78 LEU A CA 1
ATOM 609 C C . LEU A 1 78 ? 9.313 7.464 -19.558 1.00 88.19 78 LEU A C 1
ATOM 611 O O . LEU A 1 78 ? 8.436 6.920 -18.890 1.00 88.19 78 LEU A O 1
ATOM 615 N N . GLU A 1 79 ? 9.532 7.164 -20.839 1.00 88.94 79 GLU A N 1
ATOM 616 C CA . GLU A 1 79 ? 8.706 6.227 -21.606 1.00 88.94 79 GLU A CA 1
ATOM 617 C C . GLU A 1 79 ? 9.121 4.777 -21.380 1.00 88.94 79 GLU A C 1
ATOM 619 O O . GLU A 1 79 ? 8.263 3.905 -21.263 1.00 88.94 79 GLU A O 1
ATOM 624 N N . THR A 1 80 ? 10.423 4.515 -21.262 1.00 90.12 80 THR A N 1
ATOM 625 C CA . THR A 1 80 ? 10.934 3.155 -21.066 1.00 90.12 80 THR A CA 1
ATOM 626 C C . THR A 1 80 ? 10.960 2.736 -19.607 1.00 90.12 80 THR A C 1
ATOM 628 O O . THR A 1 80 ? 11.037 1.548 -19.337 1.00 90.12 80 THR A O 1
ATOM 631 N N . GLY A 1 81 ? 10.952 3.657 -18.643 1.00 91.31 81 GLY A N 1
ATOM 632 C CA . GLY A 1 81 ? 11.135 3.310 -17.232 1.00 91.31 81 GLY A CA 1
ATOM 633 C C . GLY A 1 81 ? 12.530 2.778 -16.888 1.00 91.31 81 GLY A C 1
ATOM 634 O O . GLY A 1 81 ? 12.721 2.281 -15.779 1.00 91.31 81 GLY A O 1
ATOM 635 N N . ILE A 1 82 ? 13.506 2.872 -17.796 1.00 91.81 82 ILE A N 1
ATOM 636 C CA . ILE A 1 82 ? 14.887 2.434 -17.570 1.00 91.81 82 ILE A CA 1
ATOM 637 C C . ILE A 1 82 ? 15.755 3.678 -17.393 1.00 91.81 82 ILE A C 1
ATOM 639 O O . ILE A 1 82 ? 15.955 4.445 -18.330 1.00 91.81 82 ILE A O 1
ATOM 643 N N . PHE A 1 83 ? 16.284 3.878 -16.187 1.00 89.81 83 PHE A N 1
ATOM 644 C CA . PHE A 1 83 ? 17.181 4.996 -15.884 1.00 89.81 83 PHE A CA 1
ATOM 645 C C . PHE A 1 83 ? 18.644 4.661 -16.200 1.00 89.81 83 PHE A C 1
ATOM 647 O O . PHE A 1 83 ? 19.428 5.530 -16.573 1.00 89.81 83 PHE A O 1
ATOM 654 N N . LYS A 1 84 ? 19.029 3.393 -16.036 1.00 91.25 84 LYS A N 1
ATOM 655 C CA . LYS A 1 84 ? 20.373 2.897 -16.348 1.00 91.25 84 LYS A CA 1
ATOM 656 C C . LYS A 1 84 ? 20.345 1.390 -16.625 1.00 91.25 84 LYS A C 1
ATOM 658 O O . LYS A 1 84 ? 19.441 0.705 -16.145 1.00 91.25 84 LYS A O 1
ATOM 663 N N . PRO A 1 85 ? 21.355 0.837 -17.315 1.00 91.69 85 PRO A N 1
ATOM 664 C CA . PRO A 1 85 ? 21.524 -0.607 -17.395 1.00 91.69 85 PRO A CA 1
ATOM 665 C C . PRO A 1 85 ? 21.696 -1.221 -15.999 1.00 91.69 85 PRO A C 1
ATOM 667 O O . PRO A 1 85 ? 22.392 -0.667 -15.141 1.00 91.69 85 PRO A O 1
ATOM 670 N N . THR A 1 86 ? 21.091 -2.384 -15.767 1.00 91.88 86 THR A N 1
ATOM 671 C CA . THR A 1 86 ? 21.350 -3.159 -14.550 1.00 91.88 86 THR A CA 1
ATOM 672 C C . THR A 1 86 ? 22.746 -3.773 -14.572 1.00 91.88 86 THR A C 1
ATOM 674 O O . THR A 1 86 ? 23.222 -4.240 -15.607 1.00 91.88 86 THR A O 1
ATOM 677 N N . ILE A 1 87 ? 23.373 -3.871 -13.395 1.00 91.25 87 ILE A N 1
ATOM 678 C CA . ILE A 1 87 ? 24.639 -4.600 -13.231 1.00 91.25 87 ILE A CA 1
ATOM 679 C C . ILE A 1 87 ? 24.481 -6.096 -13.554 1.00 91.25 87 ILE A C 1
ATOM 681 O O . ILE A 1 87 ? 25.457 -6.769 -13.871 1.00 91.25 87 ILE A O 1
ATOM 685 N N . PHE A 1 88 ? 23.249 -6.619 -13.494 1.00 92.25 88 PHE A N 1
ATOM 686 C CA . PHE A 1 88 ? 22.956 -8.033 -13.715 1.00 92.25 88 PHE A CA 1
ATOM 687 C C . PHE A 1 88 ? 23.075 -8.447 -15.185 1.00 92.25 88 PHE A C 1
ATOM 689 O O . PHE A 1 88 ? 23.130 -9.641 -15.464 1.00 92.25 88 PHE A O 1
ATOM 696 N N . LEU A 1 89 ? 23.211 -7.492 -16.113 1.00 91.94 89 LEU A N 1
ATOM 697 C CA . LEU A 1 89 ? 23.589 -7.779 -17.501 1.00 91.94 89 LEU A CA 1
ATOM 698 C C . LEU A 1 89 ? 24.981 -8.418 -17.614 1.00 91.94 89 LEU A C 1
ATOM 700 O O . LEU A 1 89 ? 25.283 -9.032 -18.631 1.00 91.94 89 LEU A O 1
ATOM 704 N N . GLY A 1 90 ? 25.824 -8.289 -16.582 1.00 92.25 90 GLY A N 1
ATOM 705 C CA . GLY A 1 90 ? 27.115 -8.973 -16.512 1.00 92.25 90 GLY A CA 1
ATOM 706 C C . GLY A 1 90 ? 27.017 -10.465 -16.177 1.00 92.25 90 GLY A C 1
ATOM 707 O O . GLY A 1 90 ? 27.992 -11.192 -16.365 1.00 92.25 90 GLY A O 1
ATOM 708 N N . PHE A 1 91 ? 25.869 -10.945 -15.685 1.00 92.38 91 PHE A N 1
ATOM 709 C CA . PHE A 1 91 ? 25.653 -12.377 -15.489 1.00 92.38 91 PHE A CA 1
ATOM 710 C C . PHE A 1 91 ? 25.339 -13.062 -16.815 1.00 92.38 91 PHE A C 1
ATOM 712 O O . PHE A 1 91 ? 24.800 -12.466 -17.747 1.00 92.38 91 PHE A O 1
ATOM 719 N N . ARG A 1 92 ? 25.650 -14.357 -16.894 1.00 92.50 92 ARG A N 1
ATOM 720 C CA . ARG A 1 92 ? 25.293 -15.138 -18.074 1.00 92.50 92 ARG A CA 1
ATOM 721 C C . ARG A 1 92 ? 23.763 -15.276 -18.169 1.00 92.50 92 ARG A C 1
ATOM 723 O O . ARG A 1 92 ? 23.153 -15.655 -17.165 1.00 92.50 92 ARG A O 1
ATOM 730 N N . PRO A 1 93 ? 23.147 -15.047 -19.345 1.00 88.50 93 PRO A N 1
ATOM 731 C CA . PRO A 1 93 ? 21.692 -15.126 -19.500 1.00 88.50 93 PRO A CA 1
ATOM 732 C C . PRO A 1 93 ? 21.088 -16.485 -19.117 1.00 88.50 93 PRO A C 1
ATOM 734 O O . PRO A 1 93 ? 19.975 -16.535 -18.616 1.00 88.50 93 PRO A O 1
ATOM 737 N N . ASP A 1 94 ? 21.836 -17.582 -19.282 1.00 91.56 94 ASP A N 1
ATOM 738 C CA . ASP A 1 94 ? 21.428 -18.948 -18.919 1.00 91.56 94 ASP A CA 1
ATOM 739 C C . ASP A 1 94 ? 21.482 -19.238 -17.405 1.00 91.56 94 ASP A C 1
ATOM 741 O O . ASP A 1 94 ? 21.192 -20.355 -16.976 1.00 91.56 94 ASP A O 1
ATOM 745 N N . ARG A 1 95 ? 21.894 -18.261 -16.584 1.00 92.81 95 ARG A N 1
ATOM 746 C CA . ARG A 1 95 ? 22.098 -18.410 -15.131 1.00 92.81 95 ARG A CA 1
ATOM 747 C C . ARG A 1 95 ? 21.248 -17.467 -14.283 1.00 92.81 95 ARG A C 1
ATOM 749 O O . ARG A 1 95 ? 21.403 -17.468 -13.064 1.00 92.81 95 ARG A O 1
ATOM 756 N N . ILE A 1 96 ? 20.361 -16.688 -14.898 1.00 91.50 96 ILE A N 1
ATOM 757 C CA . ILE A 1 96 ? 19.425 -15.796 -14.205 1.00 91.50 96 ILE A CA 1
ATOM 758 C C . ILE A 1 96 ? 18.013 -15.957 -14.774 1.00 91.50 96 ILE A C 1
ATOM 760 O O . ILE A 1 96 ? 17.839 -16.296 -15.940 1.00 91.50 96 ILE A O 1
ATOM 764 N N . LEU A 1 97 ? 17.000 -15.666 -13.958 1.00 86.88 97 LEU A N 1
ATOM 765 C CA . LEU A 1 97 ? 15.638 -15.434 -14.443 1.00 86.88 97 LEU A CA 1
ATOM 766 C C . LEU A 1 97 ? 15.658 -14.055 -15.123 1.00 86.88 97 LEU A C 1
ATOM 768 O O . LEU A 1 97 ? 16.000 -13.083 -14.464 1.00 86.88 97 LEU A O 1
ATOM 772 N N . GLY A 1 98 ? 15.445 -13.957 -16.437 1.00 88.38 98 GLY A N 1
ATOM 773 C CA . GLY A 1 98 ? 15.729 -12.745 -17.232 1.00 88.38 98 GLY A CA 1
ATOM 774 C C . GLY A 1 98 ? 15.264 -11.417 -16.606 1.00 88.38 98 GLY A C 1
ATOM 775 O O . GLY A 1 98 ? 14.319 -11.369 -15.828 1.00 88.38 98 GLY A O 1
ATOM 776 N N . ILE A 1 99 ? 15.919 -10.302 -16.918 1.00 90.38 99 ILE A N 1
ATOM 777 C CA . ILE A 1 99 ? 15.621 -9.002 -16.288 1.00 90.38 99 ILE A CA 1
ATOM 778 C C . ILE A 1 99 ? 14.225 -8.507 -16.713 1.00 90.38 99 ILE A C 1
ATOM 780 O O . ILE A 1 99 ? 13.996 -8.458 -17.914 1.00 90.38 99 ILE A O 1
ATOM 784 N N . PRO A 1 100 ? 13.327 -8.082 -15.796 1.00 88.31 100 PRO A N 1
ATOM 785 C CA . PRO A 1 100 ? 13.559 -7.871 -14.363 1.00 88.31 100 PRO A CA 1
ATOM 786 C C . PRO A 1 100 ? 13.136 -9.026 -13.437 1.00 88.31 100 PRO A C 1
ATOM 788 O O . PRO A 1 100 ? 13.200 -8.867 -12.225 1.00 88.31 100 PRO A O 1
ATOM 791 N N . THR A 1 101 ? 12.728 -10.186 -13.951 1.00 88.56 101 THR A N 1
ATOM 792 C CA . THR A 1 101 ? 12.220 -11.310 -13.133 1.00 88.56 101 THR A CA 1
ATOM 793 C C . THR A 1 101 ? 13.228 -11.890 -12.134 1.00 88.56 101 THR A C 1
ATOM 795 O O . THR A 1 101 ? 12.812 -12.443 -11.119 1.00 88.56 101 THR A O 1
ATOM 798 N N . CYS A 1 102 ? 14.542 -11.723 -12.339 1.00 88.69 102 CYS A N 1
ATOM 799 C CA . CYS A 1 102 ? 15.555 -12.062 -11.324 1.00 88.69 102 CYS A CA 1
ATOM 800 C C . CYS A 1 102 ? 15.473 -11.196 -10.063 1.00 88.69 102 CYS A C 1
ATOM 802 O O . CYS A 1 102 ? 15.976 -11.595 -9.012 1.00 88.69 102 CYS A O 1
ATOM 804 N N . PHE A 1 103 ? 14.860 -10.019 -10.154 1.00 86.12 103 PHE A N 1
ATOM 805 C CA . PHE A 1 103 ? 14.618 -9.121 -9.038 1.00 86.12 103 PHE A CA 1
ATOM 806 C C . PHE A 1 103 ? 13.257 -9.471 -8.443 1.00 86.12 103 PHE A C 1
ATOM 808 O O . PHE A 1 103 ? 12.256 -8.829 -8.752 1.00 86.12 103 PHE A O 1
ATOM 815 N N . GLY A 1 104 ? 13.221 -10.543 -7.644 1.00 77.31 104 GLY A N 1
ATOM 816 C CA . GLY A 1 104 ? 11.992 -11.025 -7.016 1.00 77.31 104 GLY A CA 1
ATOM 817 C C . GLY A 1 104 ? 11.177 -9.891 -6.388 1.00 77.31 104 GLY A C 1
ATOM 818 O O . GLY A 1 104 ? 11.731 -8.975 -5.776 1.00 77.31 104 GLY A O 1
ATOM 819 N N . SER A 1 105 ? 9.856 -9.951 -6.561 1.00 75.88 105 SER A N 1
ATOM 820 C CA . SER A 1 105 ? 8.939 -8.999 -5.937 1.00 75.88 105 SER A CA 1
ATOM 821 C C . SER A 1 105 ? 8.924 -9.232 -4.428 1.00 75.88 105 SER A C 1
ATOM 823 O O . SER A 1 105 ? 8.476 -10.282 -3.968 1.00 75.88 105 SER A O 1
ATOM 825 N N . ASP A 1 106 ? 9.431 -8.276 -3.650 1.00 71.25 106 ASP A N 1
ATOM 826 C CA . ASP A 1 106 ? 9.317 -8.329 -2.193 1.00 71.25 106 ASP A CA 1
ATOM 827 C C . ASP A 1 106 ? 7.900 -7.927 -1.777 1.00 71.25 106 ASP A C 1
ATOM 829 O O . ASP A 1 106 ? 7.587 -6.754 -1.557 1.00 71.25 106 ASP A O 1
ATOM 833 N N . ILE A 1 107 ? 7.039 -8.938 -1.676 1.00 79.06 107 ILE A N 1
ATOM 834 C CA . ILE A 1 107 ? 5.680 -8.785 -1.169 1.00 79.06 107 ILE A CA 1
ATOM 835 C C . ILE A 1 107 ? 5.615 -8.835 0.354 1.00 79.06 107 ILE A C 1
ATOM 837 O O . ILE A 1 107 ? 4.525 -8.702 0.875 1.00 79.06 107 ILE A O 1
ATOM 841 N N . MET A 1 108 ? 6.705 -9.054 1.097 1.00 78.81 108 MET A N 1
ATOM 842 C CA . MET A 1 108 ? 6.619 -9.236 2.552 1.00 78.81 108 MET A CA 1
ATOM 843 C C . MET A 1 108 ? 6.239 -7.926 3.246 1.00 78.81 108 MET A C 1
ATOM 845 O O . MET A 1 108 ? 5.372 -7.900 4.121 1.00 78.81 108 MET A O 1
ATOM 849 N N . HIS A 1 109 ? 6.869 -6.822 2.844 1.00 83.75 109 HIS A N 1
ATOM 850 C CA . HIS A 1 109 ? 6.662 -5.503 3.448 1.00 83.75 109 HIS A CA 1
ATOM 851 C C . HIS A 1 109 ? 5.304 -4.889 3.082 1.00 83.75 109 HIS A C 1
ATOM 853 O O . HIS A 1 109 ? 4.749 -4.107 3.853 1.00 83.75 109 HIS A O 1
ATOM 859 N N . LEU A 1 110 ? 4.752 -5.258 1.923 1.00 88.06 110 LEU A N 1
ATOM 860 C CA . LEU A 1 110 ? 3.494 -4.715 1.416 1.00 88.06 110 LEU A CA 1
ATOM 861 C C . LEU A 1 110 ? 2.305 -4.950 2.380 1.00 88.06 110 LEU A C 1
ATOM 863 O O . LEU A 1 110 ? 1.785 -3.971 2.907 1.00 88.06 110 LEU A O 1
ATOM 867 N N . PRO A 1 111 ? 1.884 -6.192 2.670 1.00 90.88 111 PRO A N 1
ATOM 868 C CA . PRO A 1 111 ? 0.802 -6.495 3.595 1.00 90.88 111 PRO A CA 1
ATOM 869 C C . PRO A 1 111 ? 1.195 -6.252 5.053 1.00 90.88 111 PRO A C 1
ATOM 871 O O . PRO A 1 111 ? 0.320 -5.931 5.848 1.00 90.88 111 PRO A O 1
ATOM 874 N N . SER A 1 112 ? 2.472 -6.389 5.431 1.00 88.75 112 SER A N 1
ATOM 875 C CA . SER A 1 112 ? 2.873 -6.359 6.844 1.00 88.75 112 SER A CA 1
ATOM 876 C C . SER A 1 112 ? 3.225 -4.976 7.390 1.00 88.75 112 SER A C 1
ATOM 878 O O . SER A 1 112 ? 3.192 -4.801 8.607 1.00 88.75 112 SER A O 1
ATOM 880 N N . LEU A 1 113 ? 3.547 -4.000 6.530 1.00 89.19 113 LEU A N 1
ATOM 881 C CA . LEU A 1 113 ? 3.937 -2.647 6.945 1.00 89.19 113 LEU A CA 1
ATOM 882 C C . LEU A 1 113 ? 3.290 -1.548 6.094 1.00 89.19 113 LEU A C 1
ATOM 884 O O . LEU A 1 113 ? 2.671 -0.653 6.658 1.00 89.19 113 LEU A O 1
ATOM 888 N N . ASN A 1 114 ? 3.360 -1.630 4.761 1.00 90.38 114 ASN A N 1
ATOM 889 C CA . ASN A 1 114 ? 2.894 -0.538 3.894 1.00 90.38 114 ASN A CA 1
ATOM 890 C C . ASN A 1 114 ? 1.366 -0.398 3.900 1.00 90.38 114 ASN A C 1
ATOM 892 O O . ASN A 1 114 ? 0.840 0.675 4.166 1.00 90.38 114 ASN A O 1
ATOM 896 N N . ILE A 1 115 ? 0.641 -1.483 3.619 1.00 93.81 115 ILE A N 1
ATOM 897 C CA . ILE A 1 115 ? -0.825 -1.496 3.653 1.00 93.81 115 ILE A CA 1
ATOM 898 C C . ILE A 1 115 ? -1.344 -1.132 5.051 1.00 93.81 115 ILE A C 1
ATOM 900 O O . ILE A 1 115 ? -2.212 -0.267 5.117 1.00 93.81 115 ILE A O 1
ATOM 904 N N . PRO A 1 116 ? -0.831 -1.713 6.156 1.00 93.31 116 PRO A N 1
ATOM 905 C CA . PRO A 1 116 ? -1.228 -1.331 7.505 1.00 93.31 116 PRO A CA 1
ATOM 906 C C . PRO A 1 116 ? -1.059 0.157 7.787 1.00 93.31 116 PRO A C 1
ATOM 908 O O . PRO A 1 116 ? -2.002 0.779 8.272 1.00 93.31 116 PRO A O 1
ATOM 911 N N . ASP A 1 117 ? 0.102 0.725 7.449 1.00 91.62 117 ASP A N 1
ATOM 912 C CA . ASP A 1 117 ? 0.360 2.156 7.613 1.00 91.62 117 ASP A CA 1
ATOM 913 C C . ASP A 1 117 ? -0.674 2.982 6.841 1.00 91.62 117 ASP A C 1
ATOM 915 O O . ASP A 1 117 ? -1.293 3.885 7.400 1.00 91.62 117 ASP A O 1
ATOM 919 N N . LEU A 1 118 ? -0.967 2.607 5.593 1.00 93.31 118 LEU A N 1
ATOM 920 C CA . LEU A 1 118 ? -1.946 3.321 4.783 1.00 93.31 118 LEU A CA 1
ATOM 921 C C . LEU A 1 118 ? -3.381 3.185 5.313 1.00 93.31 118 LEU A C 1
ATOM 923 O O . LEU A 1 118 ? -4.059 4.179 5.549 1.00 93.31 118 LEU A O 1
ATOM 927 N N . ILE A 1 119 ? -3.895 1.975 5.510 1.00 94.81 119 ILE A N 1
ATOM 928 C CA . ILE A 1 119 ? -5.322 1.805 5.828 1.00 94.81 119 ILE A CA 1
ATOM 929 C C . ILE A 1 119 ? -5.659 2.285 7.242 1.00 94.81 119 ILE A C 1
ATOM 931 O O . ILE A 1 119 ? -6.709 2.893 7.441 1.00 94.81 119 ILE A O 1
ATOM 935 N N . ILE A 1 120 ? -4.758 2.089 8.212 1.00 94.94 120 ILE A N 1
ATOM 936 C CA . ILE A 1 120 ? -4.978 2.555 9.585 1.00 94.94 120 ILE A CA 1
ATOM 937 C C . ILE A 1 120 ? -4.964 4.083 9.614 1.00 94.94 120 ILE A C 1
ATOM 939 O O . ILE A 1 120 ? -5.857 4.687 10.205 1.00 94.94 120 ILE A O 1
ATOM 943 N N . ASN A 1 121 ? -4.014 4.724 8.926 1.00 94.62 121 ASN A N 1
ATOM 944 C CA . ASN A 1 121 ? -3.964 6.183 8.875 1.00 94.62 121 ASN A CA 1
ATOM 945 C C . ASN A 1 121 ? -5.195 6.788 8.170 1.00 94.62 121 ASN A C 1
ATOM 947 O O . ASN A 1 121 ? -5.642 7.874 8.554 1.00 94.62 121 ASN A O 1
ATOM 951 N N . LEU A 1 122 ? -5.780 6.082 7.191 1.00 94.81 122 LEU A N 1
ATOM 952 C CA . LEU A 1 122 ? -7.043 6.462 6.543 1.00 94.81 122 LEU A CA 1
ATOM 953 C C . LEU A 1 122 ? -8.219 6.378 7.520 1.00 94.81 122 LEU A C 1
ATOM 955 O O . LEU A 1 122 ? -8.974 7.340 7.652 1.00 94.81 122 LEU A O 1
ATOM 959 N N . TRP A 1 123 ? -8.366 5.258 8.230 1.00 96.44 123 TRP A N 1
ATOM 960 C CA . TRP A 1 123 ? -9.454 5.060 9.194 1.00 96.44 123 TRP A CA 1
ATOM 961 C C . TRP A 1 123 ? -9.342 5.968 10.423 1.00 96.44 123 TRP A C 1
ATOM 963 O O . TRP A 1 123 ? -10.357 6.297 11.031 1.00 96.44 123 TRP A O 1
ATOM 973 N N . CYS A 1 124 ? -8.130 6.401 10.772 1.00 95.56 124 CYS A N 1
ATOM 974 C CA . CYS A 1 124 ? -7.878 7.370 11.838 1.00 95.56 124 CYS A CA 1
ATOM 975 C C . CYS A 1 124 ? -7.939 8.836 11.362 1.00 95.56 124 CYS A C 1
ATOM 977 O O . CYS A 1 124 ? -7.846 9.744 12.186 1.00 95.56 124 CYS A O 1
ATOM 979 N N . GLY A 1 125 ? -8.039 9.097 10.052 1.00 95.25 125 GLY A N 1
ATOM 980 C CA . GLY A 1 125 ? -8.075 10.457 9.496 1.00 95.25 125 GLY A CA 1
ATOM 981 C C . GLY A 1 125 ? -6.776 11.262 9.668 1.00 95.25 125 GLY A C 1
ATOM 982 O O . GLY A 1 125 ? -6.786 12.498 9.688 1.00 95.25 125 GLY A O 1
ATOM 983 N N . VAL A 1 126 ? -5.629 10.595 9.815 1.00 93.56 126 VAL A N 1
ATOM 984 C CA . VAL A 1 126 ? -4.357 11.264 10.156 1.00 93.56 126 VAL A CA 1
ATOM 985 C C . VAL A 1 126 ? -3.499 11.635 8.946 1.00 93.56 126 VAL A C 1
ATOM 987 O O . VAL A 1 126 ? -2.570 12.424 9.104 1.00 93.56 126 VAL A O 1
ATOM 990 N N . PHE A 1 127 ? -3.844 11.182 7.737 1.00 91.44 127 PHE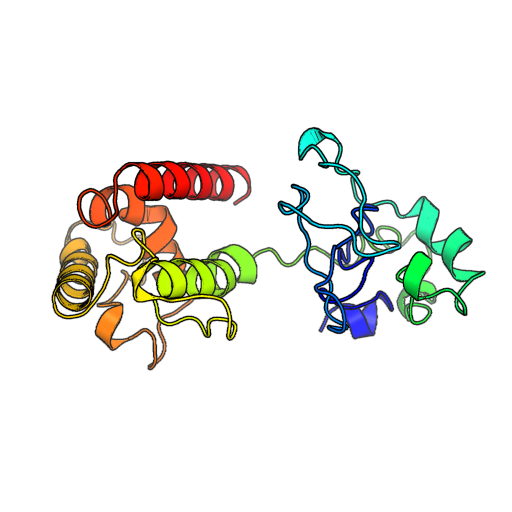 A N 1
ATOM 991 C CA . PHE A 1 127 ? -3.146 11.571 6.502 1.00 91.44 127 PHE A CA 1
ATOM 992 C C . PHE A 1 127 ? -3.046 13.074 6.306 1.00 91.44 127 PHE A C 1
ATOM 994 O O . PHE A 1 127 ? -3.963 13.808 6.642 1.00 91.44 127 PHE A O 1
ATOM 1001 N N . THR A 1 128 ? -1.969 13.551 5.699 1.00 91.00 128 THR A N 1
ATOM 1002 C CA . THR A 1 128 ? -1.942 14.913 5.160 1.00 91.00 128 THR A CA 1
ATOM 1003 C C . THR A 1 128 ? -2.941 15.016 4.010 1.00 91.00 128 THR A C 1
ATOM 1005 O O . THR A 1 128 ? -2.860 14.224 3.074 1.00 91.00 128 THR A O 1
ATOM 1008 N N . CYS A 1 129 ? -3.872 15.965 4.082 1.00 89.12 129 CYS A N 1
ATOM 1009 C CA . CYS A 1 129 ? -4.793 16.264 2.990 1.00 89.12 129 CYS A CA 1
ATOM 1010 C C . CYS A 1 129 ? -4.260 17.441 2.162 1.00 89.12 129 CYS A C 1
ATOM 1012 O O . CYS A 1 129 ? -3.532 18.299 2.672 1.00 89.12 129 CYS A O 1
ATOM 1014 N N . ASP A 1 130 ? -4.588 17.458 0.873 1.00 86.25 130 ASP A N 1
ATOM 1015 C CA . ASP A 1 130 ? -4.286 18.589 -0.002 1.00 86.25 130 ASP A CA 1
ATOM 1016 C C . ASP A 1 130 ? -5.125 19.817 0.384 1.00 86.25 130 ASP A C 1
ATOM 1018 O O . ASP A 1 130 ? -6.176 19.696 1.003 1.00 86.25 130 ASP A O 1
ATOM 1022 N N . ALA A 1 131 ? -4.708 21.014 -0.040 1.00 86.44 131 ALA A N 1
ATOM 1023 C CA . ALA A 1 131 ? -5.393 22.268 0.305 1.00 86.44 131 ALA A CA 1
ATOM 1024 C C . ALA A 1 131 ? -6.873 22.346 -0.134 1.00 86.44 131 ALA A C 1
ATOM 1026 O O . ALA A 1 131 ? -7.612 23.180 0.379 1.00 86.44 131 ALA A O 1
ATOM 1027 N N . GLY A 1 132 ? -7.289 21.522 -1.101 1.00 85.75 132 GLY A N 1
ATOM 1028 C CA . GLY A 1 132 ? -8.673 21.436 -1.578 1.00 85.75 132 GLY A CA 1
ATOM 1029 C C . GLY A 1 132 ? -9.493 20.304 -0.955 1.00 85.75 132 GLY A C 1
ATOM 1030 O O . GLY A 1 132 ? -10.640 20.126 -1.349 1.00 85.75 132 GLY A O 1
ATOM 1031 N N . ASP A 1 133 ? -8.913 19.531 -0.037 1.00 89.69 133 ASP A N 1
ATOM 1032 C CA . ASP A 1 133 ? -9.563 18.409 0.638 1.00 89.69 133 ASP A CA 1
ATOM 1033 C C . ASP A 1 133 ? -9.741 18.719 2.132 1.00 89.69 133 ASP A C 1
ATOM 1035 O O . ASP A 1 133 ? -8.928 19.415 2.748 1.00 89.69 133 ASP A O 1
ATOM 1039 N N . ASP A 1 134 ? -10.814 18.198 2.718 1.00 92.38 134 ASP A N 1
ATOM 1040 C CA . ASP A 1 134 ? -11.179 18.430 4.111 1.00 92.38 134 ASP A CA 1
ATOM 1041 C C . ASP A 1 134 ? -11.438 17.101 4.818 1.00 92.38 134 ASP A C 1
ATOM 1043 O O . ASP A 1 134 ? -12.405 16.390 4.535 1.00 92.38 134 ASP A O 1
ATOM 1047 N N . LYS A 1 135 ? -10.605 16.810 5.820 1.00 92.81 135 LYS A N 1
ATOM 1048 C CA . LYS A 1 135 ? -10.709 15.617 6.667 1.00 92.81 135 LYS A CA 1
ATOM 1049 C C . LYS A 1 135 ? -12.060 15.473 7.360 1.00 92.81 135 LYS A C 1
ATOM 1051 O O . LYS A 1 135 ? -12.446 14.357 7.691 1.00 92.81 135 LYS A O 1
ATOM 1056 N N . GLN A 1 136 ? -12.780 16.570 7.596 1.00 91.69 136 GLN A N 1
ATOM 1057 C CA . GLN A 1 136 ? -14.116 16.519 8.199 1.00 91.69 136 GLN A CA 1
ATOM 1058 C C . GLN A 1 136 ? -15.134 15.819 7.290 1.00 91.69 136 GLN A C 1
ATOM 1060 O O . GLN A 1 136 ? -16.143 15.309 7.770 1.00 91.69 136 GLN A O 1
ATOM 1065 N N . THR A 1 137 ? -14.862 15.758 5.984 1.00 94.44 137 THR A N 1
ATOM 1066 C CA . THR A 1 137 ? -15.715 15.077 5.001 1.00 94.44 137 THR A CA 1
ATOM 1067 C C . THR A 1 137 ? -15.425 13.578 4.889 1.00 94.44 137 THR A C 1
ATOM 1069 O O . THR A 1 137 ? -16.183 12.841 4.253 1.00 94.44 137 THR A O 1
ATOM 1072 N N . TRP A 1 138 ? -14.353 13.094 5.527 1.00 95.25 138 TRP A N 1
ATOM 1073 C CA . TRP A 1 138 ? -13.921 11.701 5.459 1.00 95.25 138 TRP A CA 1
ATOM 1074 C C . TRP A 1 138 ? -14.795 10.821 6.355 1.00 95.25 138 TRP A C 1
ATOM 1076 O O . TRP A 1 138 ? -14.424 10.433 7.460 1.00 95.25 138 TRP A O 1
ATOM 1086 N N . TRP A 1 139 ? -15.975 10.463 5.856 1.00 95.75 139 TRP A N 1
ATOM 1087 C CA . TRP A 1 139 ? -16.957 9.639 6.572 1.00 95.75 139 TRP A CA 1
ATOM 1088 C C . TRP A 1 139 ? -16.437 8.243 6.965 1.00 95.75 139 TRP A C 1
ATOM 1090 O O . TRP A 1 139 ? -17.014 7.587 7.830 1.00 95.75 139 TRP A O 1
ATOM 1100 N N . TRP A 1 140 ? -15.355 7.773 6.338 1.00 95.31 140 TRP A N 1
ATOM 1101 C CA . TRP A 1 140 ? -14.682 6.514 6.671 1.00 95.31 140 TRP A CA 1
ATOM 1102 C C . TRP A 1 140 ? -13.701 6.624 7.845 1.00 95.31 140 TRP A C 1
ATOM 1104 O O . TRP A 1 140 ? -13.255 5.592 8.348 1.00 95.31 140 TRP A O 1
ATOM 1114 N N . ALA A 1 141 ? -13.336 7.836 8.273 1.00 96.56 141 ALA A N 1
ATOM 1115 C CA . ALA A 1 141 ? -12.367 8.071 9.338 1.00 96.56 141 ALA A CA 1
ATOM 1116 C C . ALA A 1 141 ? -13.007 7.906 10.732 1.00 96.56 141 ALA A C 1
ATOM 1118 O O . ALA A 1 141 ? -13.148 8.862 11.494 1.00 96.56 141 ALA A O 1
ATOM 1119 N N . THR A 1 142 ? -13.453 6.690 11.060 1.00 95.88 142 THR A N 1
ATOM 1120 C CA . THR A 1 142 ? -14.214 6.406 12.291 1.00 95.88 142 THR A CA 1
ATOM 1121 C C . THR A 1 142 ? -13.354 6.016 13.489 1.00 95.88 142 THR A C 1
ATOM 1123 O O . THR A 1 142 ? -13.815 6.094 14.629 1.00 95.88 142 THR A O 1
ATOM 1126 N N . LEU A 1 143 ? -12.100 5.615 13.273 1.00 96.31 143 LEU A N 1
ATOM 1127 C CA . LEU A 1 143 ? -11.201 5.154 14.330 1.00 96.31 143 LEU A CA 1
ATOM 1128 C C . LEU A 1 143 ? -10.476 6.335 14.984 1.00 96.31 143 LEU A C 1
ATOM 1130 O O . LEU A 1 143 ? -9.261 6.473 14.896 1.00 96.31 143 LEU A O 1
ATOM 1134 N N . VAL A 1 144 ? -11.231 7.203 15.656 1.00 95.31 144 VAL A N 1
ATOM 1135 C CA . VAL A 1 144 ? -10.713 8.431 16.278 1.00 95.31 144 VAL A CA 1
ATOM 1136 C C . VAL A 1 144 ? -10.973 8.468 17.785 1.00 95.31 144 VAL A C 1
ATOM 1138 O O . VAL A 1 144 ? -11.921 7.868 18.293 1.00 95.31 144 VAL A O 1
ATOM 1141 N N . GLY A 1 145 ? -10.118 9.176 18.529 1.00 94.81 145 GLY A N 1
ATOM 1142 C CA . GLY A 1 145 ? -10.299 9.406 19.967 1.00 94.81 145 GLY A CA 1
ATOM 1143 C C . GLY A 1 145 ? -10.456 8.117 20.787 1.00 94.81 145 GLY A C 1
ATOM 1144 O O . GLY A 1 145 ? -9.601 7.231 20.746 1.00 94.81 145 GLY A O 1
ATOM 1145 N N . GLU A 1 146 ? -11.547 8.016 21.548 1.00 96.25 146 GLU A N 1
ATOM 1146 C CA . GLU A 1 146 ? -11.834 6.857 22.409 1.00 96.25 146 GLU A CA 1
ATOM 1147 C C . GLU A 1 146 ? -12.181 5.584 21.627 1.00 96.25 146 GLU A C 1
ATOM 1149 O O . GLU A 1 146 ? -11.929 4.480 22.117 1.00 96.25 146 GLU A O 1
ATOM 1154 N N . VAL A 1 147 ? -12.693 5.719 20.397 1.00 96.25 147 VAL A N 1
ATOM 1155 C CA . VAL A 1 147 ? -12.966 4.578 19.511 1.00 96.25 147 VAL A CA 1
ATOM 1156 C C . VAL A 1 147 ? -11.653 3.877 19.165 1.00 96.25 147 VAL A C 1
ATOM 1158 O O . VAL A 1 147 ? -11.530 2.667 19.334 1.00 96.25 147 VAL A O 1
ATOM 1161 N N . TRP A 1 148 ? -10.624 4.643 18.788 1.00 96.19 148 TRP A N 1
ATOM 1162 C CA . TRP A 1 148 ? -9.293 4.098 18.514 1.00 96.19 148 TRP A CA 1
ATOM 1163 C C . TRP A 1 148 ? -8.715 3.365 19.729 1.00 96.19 148 TRP A C 1
ATOM 1165 O O . TRP A 1 148 ? -8.312 2.207 19.622 1.00 96.19 148 TRP A O 1
ATOM 1175 N N . LYS A 1 149 ? -8.729 3.999 20.911 1.00 96.31 149 LYS A N 1
ATOM 1176 C CA . LYS A 1 149 ? -8.199 3.402 22.152 1.00 96.31 149 LYS A CA 1
ATOM 1177 C C . LYS A 1 149 ? -8.910 2.099 22.517 1.00 96.31 149 LYS A C 1
ATOM 1179 O O . LYS A 1 149 ? -8.262 1.121 22.894 1.00 96.31 149 LYS A O 1
ATOM 1184 N N . SER A 1 150 ? -10.235 2.087 22.385 1.00 96.88 150 SER A N 1
ATOM 1185 C CA . SER A 1 150 ? -11.061 0.930 22.730 1.00 96.88 150 SER A CA 1
ATOM 1186 C C . SER A 1 150 ? -10.847 -0.230 21.752 1.00 96.88 150 SER A C 1
ATOM 1188 O O . SER A 1 150 ? -10.750 -1.373 22.198 1.00 96.88 150 SER A O 1
ATOM 1190 N N . LEU A 1 151 ? -10.648 0.050 20.457 1.00 96.38 151 LEU A N 1
ATOM 1191 C CA . LEU A 1 151 ? -10.209 -0.950 19.482 1.00 96.38 151 LEU A CA 1
ATOM 1192 C C . LEU A 1 151 ? -8.860 -1.559 19.885 1.00 96.38 151 LEU A C 1
ATOM 1194 O O . LEU A 1 151 ? -8.707 -2.777 19.889 1.00 96.38 151 LEU A O 1
ATOM 1198 N N . GLY A 1 152 ? -7.881 -0.736 20.267 1.00 95.50 152 GLY A N 1
ATOM 1199 C CA . GLY A 1 152 ? -6.575 -1.243 20.687 1.00 95.50 152 GLY A CA 1
ATOM 1200 C C . GLY A 1 152 ? -6.641 -2.167 21.904 1.00 95.50 152 GLY A C 1
ATOM 1201 O O . GLY A 1 152 ? -5.949 -3.188 21.939 1.00 95.50 152 GLY A O 1
ATOM 1202 N N . LYS A 1 153 ? -7.525 -1.868 22.862 1.00 96.38 153 LYS A N 1
ATOM 1203 C CA . LYS A 1 153 ? -7.829 -2.784 23.966 1.00 96.38 153 LYS A CA 1
ATOM 1204 C C . LYS A 1 153 ? -8.475 -4.081 23.467 1.00 96.38 153 LYS A C 1
ATOM 1206 O O . LYS A 1 153 ? -8.015 -5.151 23.854 1.00 96.38 153 LYS A O 1
ATOM 1211 N N . ALA A 1 154 ? -9.474 -3.999 22.588 1.00 96.31 154 ALA A N 1
ATOM 1212 C CA . ALA A 1 154 ? -10.138 -5.176 22.025 1.00 96.31 154 ALA A CA 1
ATOM 1213 C C . ALA A 1 154 ? -9.147 -6.106 21.301 1.00 96.31 154 ALA A C 1
ATOM 1215 O O . ALA A 1 154 ? -9.192 -7.318 21.493 1.00 96.31 154 ALA A O 1
ATOM 1216 N N . VAL A 1 155 ? -8.196 -5.540 20.546 1.00 95.50 155 VAL A N 1
ATOM 1217 C CA . VAL A 1 155 ? -7.103 -6.293 19.910 1.00 95.50 155 VAL A CA 1
ATOM 1218 C C . VAL A 1 155 ? -6.271 -7.038 20.954 1.00 95.50 155 VAL A C 1
ATOM 1220 O O . VAL A 1 155 ? -6.062 -8.242 20.816 1.00 95.50 155 VAL A O 1
ATOM 1223 N N . ALA A 1 156 ? -5.833 -6.361 22.017 1.00 94.88 156 ALA A N 1
ATOM 1224 C CA . ALA A 1 156 ? -5.038 -6.988 23.075 1.00 94.88 156 ALA A CA 1
ATOM 1225 C C . ALA A 1 156 ? -5.807 -8.096 23.819 1.00 94.88 156 ALA A C 1
ATOM 1227 O O . ALA A 1 156 ? -5.231 -9.135 24.152 1.00 94.88 156 ALA A O 1
ATOM 1228 N N . ASP A 1 157 ? -7.107 -7.892 24.041 1.00 95.44 157 ASP A N 1
ATOM 1229 C CA . ASP A 1 157 ? -7.986 -8.834 24.735 1.00 95.44 157 ASP A CA 1
ATOM 1230 C C . ASP A 1 157 ? -8.259 -10.107 23.906 1.00 95.44 157 ASP A C 1
ATOM 1232 O O . ASP A 1 157 ? -8.686 -11.114 24.465 1.00 95.44 157 ASP A O 1
ATOM 1236 N N . THR A 1 158 ? -7.939 -10.132 22.603 1.00 94.19 158 THR A N 1
ATOM 1237 C CA . THR A 1 158 ? -8.019 -11.366 21.791 1.00 94.19 158 THR A CA 1
ATOM 1238 C C . THR A 1 158 ? -6.958 -12.407 22.146 1.00 94.19 158 THR A C 1
ATOM 1240 O O . THR A 1 158 ? -7.109 -13.583 21.814 1.00 94.19 158 THR A O 1
ATOM 1243 N N . ARG A 1 159 ? -5.888 -12.009 22.847 1.00 92.19 159 ARG A N 1
ATOM 1244 C CA . ARG A 1 159 ? -4.728 -12.861 23.145 1.00 92.19 159 ARG A CA 1
ATOM 1245 C C . ARG A 1 159 ? -5.069 -14.247 23.720 1.00 92.19 159 ARG A C 1
ATOM 1247 O O . ARG A 1 159 ? -4.470 -15.206 23.242 1.00 92.19 159 ARG A O 1
ATOM 1254 N N . PRO A 1 160 ? -5.972 -14.405 24.709 1.00 92.50 160 PRO A N 1
ATOM 1255 C CA . PRO A 1 160 ? -6.302 -15.720 25.268 1.00 92.50 160 PRO A CA 1
ATOM 1256 C C . PRO A 1 160 ? -7.005 -16.658 24.276 1.00 92.50 160 PRO A C 1
ATOM 1258 O O . PRO A 1 160 ? -7.069 -17.859 24.517 1.00 92.50 160 PRO A O 1
ATOM 1261 N N . HIS A 1 161 ? -7.539 -16.114 23.181 1.00 90.75 161 HIS A N 1
ATOM 1262 C CA . HIS A 1 161 ? -8.283 -16.847 22.157 1.00 90.75 161 HIS A CA 1
ATOM 1263 C C . HIS A 1 161 ? -7.421 -17.231 20.950 1.00 90.75 161 HIS A C 1
ATOM 1265 O O . HIS A 1 161 ? -7.893 -17.932 20.056 1.00 90.75 161 HIS A O 1
ATOM 1271 N N . LEU A 1 162 ? -6.164 -16.784 20.911 1.00 88.88 162 LEU A N 1
ATOM 1272 C CA . LEU A 1 162 ? -5.234 -17.121 19.844 1.00 88.88 162 LEU A CA 1
ATOM 1273 C C . LEU A 1 162 ? -4.486 -18.419 20.171 1.00 88.88 162 LEU A C 1
ATOM 1275 O O . LEU A 1 162 ? -3.973 -18.565 21.284 1.00 88.88 162 LEU A O 1
ATOM 1279 N N . PRO A 1 163 ? -4.375 -19.357 19.212 1.00 87.44 163 PRO A N 1
ATOM 1280 C CA . PRO A 1 163 ? -3.546 -20.543 19.375 1.00 87.44 163 PRO A CA 1
ATOM 1281 C C . PRO A 1 163 ? -2.107 -20.193 19.762 1.00 87.44 163 PRO A C 1
ATOM 1283 O O . PRO A 1 163 ? -1.513 -19.259 19.223 1.00 87.44 163 PRO A O 1
ATOM 1286 N N . GLY A 1 164 ? -1.509 -20.999 20.642 1.00 83.69 164 GLY A N 1
ATOM 1287 C CA . GLY A 1 164 ? -0.121 -20.810 21.076 1.00 83.69 164 GLY A CA 1
ATOM 1288 C C . GLY A 1 164 ? 0.917 -20.919 19.951 1.00 83.69 164 GLY A C 1
ATOM 1289 O O . GLY A 1 164 ? 2.038 -20.466 20.134 1.00 83.69 164 GLY A O 1
ATOM 1290 N N . SER A 1 165 ? 0.548 -21.464 18.783 1.00 83.62 165 SER A N 1
ATOM 1291 C CA . SER A 1 165 ? 1.385 -21.477 17.572 1.00 83.62 165 SER A CA 1
ATOM 1292 C C . SER A 1 165 ? 1.679 -20.079 17.026 1.00 83.62 165 SER A C 1
ATOM 1294 O O . SER A 1 165 ? 2.624 -19.891 16.265 1.00 83.62 165 SER A O 1
ATOM 1296 N N . TYR A 1 166 ? 0.875 -19.085 17.400 1.00 77.44 166 TYR A N 1
ATOM 1297 C CA . TYR A 1 166 ? 1.150 -17.686 17.123 1.00 77.44 166 TYR A CA 1
ATOM 1298 C C . TYR A 1 166 ? 2.041 -17.135 18.241 1.00 77.44 166 TYR A C 1
ATOM 1300 O O . TYR A 1 166 ? 1.560 -16.460 19.148 1.00 77.44 166 TYR A O 1
ATOM 1308 N N . ASP A 1 167 ? 3.348 -17.424 18.164 1.00 74.56 167 ASP A N 1
ATOM 1309 C CA . ASP A 1 167 ? 4.385 -17.102 19.170 1.00 74.56 167 ASP A CA 1
ATOM 1310 C C . ASP A 1 167 ? 4.261 -15.703 19.802 1.00 74.56 167 ASP A C 1
ATOM 1312 O O . ASP A 1 167 ? 4.646 -15.475 20.953 1.00 74.56 167 ASP A O 1
ATOM 1316 N N . ARG A 1 168 ? 3.771 -14.726 19.026 1.00 83.81 168 ARG A N 1
ATOM 1317 C CA . ARG A 1 168 ? 3.572 -13.339 19.454 1.00 83.81 168 ARG A CA 1
ATOM 1318 C C . ARG A 1 168 ? 2.175 -12.841 19.077 1.00 83.81 168 ARG A C 1
ATOM 1320 O O . ARG A 1 168 ? 1.990 -12.441 17.929 1.00 83.81 168 ARG A O 1
ATOM 1327 N N . PRO A 1 169 ? 1.217 -12.819 20.021 1.00 89.00 169 PRO A N 1
ATOM 1328 C CA . PRO A 1 169 ? -0.108 -12.260 19.779 1.00 89.00 169 PRO A CA 1
ATOM 1329 C C . PRO A 1 169 ? -0.031 -10.733 19.590 1.00 89.00 169 PRO A C 1
ATOM 1331 O O . PRO A 1 169 ? 0.847 -10.093 20.186 1.00 89.00 169 PRO A O 1
ATOM 1334 N N . PRO A 1 170 ? -0.941 -10.138 18.798 1.00 91.56 170 PRO A N 1
ATOM 1335 C CA . PRO A 1 170 ? -0.987 -8.699 18.590 1.00 91.56 170 PRO A CA 1
ATOM 1336 C C . PRO A 1 170 ? -1.258 -7.978 19.914 1.00 91.56 170 PRO A C 1
ATOM 1338 O O . PRO A 1 170 ? -2.206 -8.280 20.640 1.00 91.56 170 PRO A O 1
ATOM 1341 N N . ARG A 1 171 ? -0.390 -7.022 20.251 1.00 94.12 171 ARG A N 1
ATOM 1342 C CA . ARG A 1 171 ? -0.556 -6.164 21.434 1.00 94.12 171 ARG A CA 1
ATOM 1343 C C . ARG A 1 171 ? -1.550 -5.036 21.153 1.00 94.12 171 ARG A C 1
ATOM 1345 O O . ARG A 1 171 ? -2.010 -4.872 20.023 1.00 94.12 171 ARG A O 1
ATOM 1352 N N . ASN A 1 172 ? -1.818 -4.217 22.174 1.00 94.50 172 ASN A N 1
ATOM 1353 C CA . ASN A 1 172 ? -2.585 -2.987 22.009 1.00 94.50 172 ASN A CA 1
ATOM 1354 C C . ASN A 1 172 ? -1.910 -2.095 20.956 1.00 94.50 172 ASN A C 1
ATOM 1356 O O . ASN A 1 172 ? -0.847 -1.517 21.201 1.00 94.50 172 ASN A O 1
ATOM 1360 N N . ILE A 1 173 ? -2.533 -2.005 19.781 1.00 92.12 173 ILE A N 1
ATOM 1361 C CA . ILE A 1 173 ? -1.976 -1.280 18.643 1.00 92.12 173 ILE A CA 1
ATOM 1362 C C . ILE A 1 173 ? -1.867 0.218 18.931 1.00 92.12 173 ILE A C 1
ATOM 1364 O O . ILE A 1 173 ? -0.863 0.829 18.582 1.00 92.12 173 ILE A O 1
ATOM 1368 N N . THR A 1 174 ? -2.818 0.797 19.665 1.00 90.62 174 THR A N 1
ATOM 1369 C CA . THR A 1 174 ? -2.826 2.240 19.956 1.00 90.62 174 THR A CA 1
ATOM 1370 C C . THR A 1 174 ? -1.623 2.686 20.787 1.00 90.62 174 THR A C 1
ATOM 1372 O O . THR A 1 174 ? -1.110 3.784 20.597 1.00 90.62 174 THR A O 1
ATOM 1375 N N . GLU A 1 175 ? -1.127 1.819 21.671 1.00 89.62 175 GLU A N 1
ATOM 1376 C CA . GLU A 1 175 ? 0.026 2.098 22.535 1.00 89.62 175 GLU A CA 1
ATOM 1377 C C . GLU A 1 175 ? 1.364 1.782 21.856 1.00 89.62 175 GLU A C 1
ATOM 1379 O O . GLU A 1 175 ? 2.416 2.307 22.237 1.00 89.62 175 GLU A O 1
ATOM 1384 N N . LYS A 1 176 ? 1.351 0.862 20.885 1.00 88.50 176 LYS A N 1
ATOM 1385 C CA . LYS A 1 176 ? 2.567 0.241 20.349 1.00 88.50 176 LYS A CA 1
ATOM 1386 C C . LYS A 1 176 ? 2.885 0.605 18.908 1.00 88.50 176 LYS A C 1
ATOM 1388 O O . LYS A 1 176 ? 4.033 0.397 18.517 1.00 88.50 176 LYS A O 1
ATOM 1393 N N . ILE A 1 177 ? 1.955 1.202 18.161 1.00 84.00 177 ILE A N 1
ATOM 1394 C CA . ILE A 1 177 ? 2.163 1.581 16.754 1.00 84.00 177 ILE A CA 1
ATOM 1395 C C . ILE A 1 177 ? 3.430 2.432 16.565 1.00 84.00 177 ILE A C 1
ATOM 1397 O O . ILE A 1 177 ? 4.241 2.134 15.697 1.00 84.00 177 ILE A O 1
ATOM 1401 N N . ASN A 1 178 ? 3.693 3.372 17.481 1.00 81.31 178 ASN A N 1
ATOM 1402 C CA . ASN A 1 178 ? 4.864 4.260 17.439 1.00 81.31 178 ASN A CA 1
ATOM 1403 C C . ASN A 1 178 ? 6.082 3.752 18.237 1.00 81.31 178 ASN A C 1
ATOM 1405 O O . ASN A 1 178 ? 7.102 4.433 18.301 1.00 81.31 178 ASN A O 1
ATOM 1409 N N . SER A 1 179 ? 5.992 2.589 18.892 1.00 81.56 179 SER A N 1
ATOM 1410 C CA . SER A 1 179 ? 7.045 2.065 19.784 1.00 81.56 179 SER A CA 1
ATOM 1411 C C . SER A 1 179 ? 7.436 0.609 19.490 1.00 81.56 179 SER A C 1
ATOM 1413 O O . SER A 1 179 ? 7.915 -0.111 20.369 1.00 81.56 179 SER A O 1
ATOM 1415 N N . GLY A 1 180 ? 7.266 0.173 18.236 1.00 79.50 180 GLY A N 1
ATOM 1416 C CA . GLY A 1 180 ? 7.745 -1.127 17.756 1.00 79.50 180 GLY A CA 1
ATOM 1417 C C . GLY A 1 180 ? 6.667 -2.207 17.667 1.00 79.50 180 GLY A C 1
ATOM 1418 O O . GLY A 1 180 ? 6.894 -3.343 18.107 1.00 79.50 180 GLY A O 1
ATOM 1419 N N . TYR A 1 181 ? 5.503 -1.866 17.110 1.00 86.44 181 TYR A N 1
ATOM 1420 C CA . TYR A 1 181 ? 4.553 -2.855 16.600 1.00 86.44 181 TYR A CA 1
ATOM 1421 C C . TYR A 1 181 ? 5.194 -3.610 15.434 1.00 86.44 181 TYR A C 1
ATOM 1423 O O . TYR A 1 181 ? 5.703 -3.001 14.494 1.00 86.44 181 TYR A O 1
ATOM 1431 N N . LYS A 1 182 ? 5.269 -4.937 15.530 1.00 88.75 182 LYS A N 1
ATOM 1432 C CA . LYS A 1 182 ? 6.036 -5.745 14.575 1.00 88.75 182 LYS A CA 1
ATOM 1433 C C . LYS A 1 182 ? 5.201 -6.080 13.345 1.00 88.75 182 LYS A C 1
ATOM 1435 O O . LYS A 1 182 ? 3.993 -6.252 13.449 1.00 88.75 182 LYS A O 1
ATOM 1440 N N . ALA A 1 183 ? 5.876 -6.311 12.219 1.00 89.88 183 ALA A N 1
ATOM 1441 C CA . ALA A 1 183 ? 5.273 -6.806 10.977 1.00 89.88 183 ALA A CA 1
ATOM 1442 C C . ALA A 1 183 ? 4.327 -8.003 11.211 1.00 89.88 183 ALA A C 1
ATOM 1444 O O . ALA A 1 183 ? 3.208 -8.033 10.711 1.00 89.88 183 ALA A O 1
ATOM 1445 N N . TRP A 1 184 ? 4.741 -8.957 12.051 1.00 89.50 184 TRP A N 1
ATOM 1446 C CA . TRP A 1 184 ? 3.912 -10.108 12.424 1.00 89.50 184 TRP A CA 1
ATOM 1447 C C . TRP A 1 184 ? 2.655 -9.737 13.226 1.00 89.50 184 TRP A C 1
ATOM 1449 O O . TRP A 1 184 ? 1.608 -10.350 13.055 1.00 89.50 184 TRP A O 1
ATOM 1459 N N . GLU A 1 185 ? 2.730 -8.720 14.086 1.00 92.56 185 GLU A N 1
ATOM 1460 C CA . GLU A 1 185 ? 1.562 -8.258 14.841 1.00 92.56 185 GLU A CA 1
ATOM 1461 C C . GLU A 1 185 ? 0.569 -7.541 13.933 1.00 92.56 185 GLU A C 1
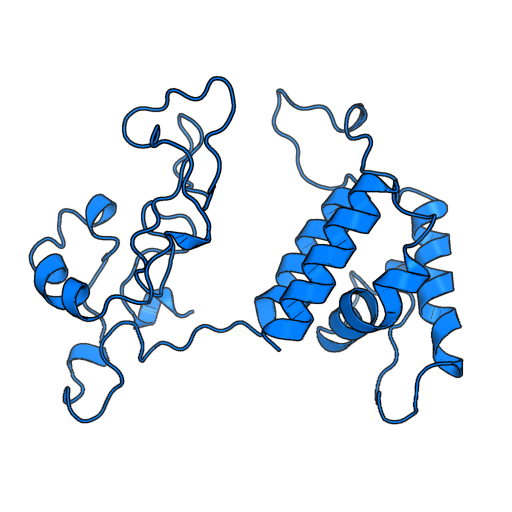ATOM 1463 O O . GLU A 1 185 ? -0.626 -7.785 14.058 1.00 92.56 185 GLU A O 1
ATOM 1468 N N . PHE A 1 186 ? 1.048 -6.724 12.985 1.00 92.88 186 PHE A N 1
ATOM 1469 C CA . PHE A 1 186 ? 0.191 -6.155 11.941 1.00 92.88 186 PHE A CA 1
ATOM 1470 C C . PHE A 1 186 ? -0.480 -7.250 11.124 1.00 92.88 186 PHE A C 1
ATOM 1472 O O . PHE A 1 186 ? -1.675 -7.155 10.868 1.00 92.88 186 PHE A O 1
ATOM 1479 N N . TRP A 1 187 ? 0.258 -8.304 10.770 1.00 92.25 187 TRP A N 1
ATOM 1480 C CA . TRP A 1 187 ? -0.302 -9.414 10.011 1.00 92.25 187 TRP A CA 1
ATOM 1481 C C . TRP A 1 187 ? -1.438 -10.110 10.761 1.00 92.25 187 TRP A C 1
ATOM 1483 O O . TRP A 1 187 ? -2.534 -10.284 10.228 1.00 92.25 187 TRP A O 1
ATOM 1493 N N . LEU A 1 188 ? -1.198 -10.484 12.019 1.00 92.56 188 LEU A N 1
ATOM 1494 C CA . LEU A 1 188 ? -2.216 -11.142 12.833 1.00 92.56 188 LEU A CA 1
ATOM 1495 C C . LEU A 1 188 ? -3.404 -10.227 13.096 1.00 92.56 188 LEU A C 1
ATOM 1497 O O . LEU A 1 188 ? -4.538 -10.680 12.969 1.00 92.56 188 LEU A O 1
ATOM 1501 N N . PHE A 1 189 ? -3.155 -8.957 13.415 1.00 94.69 189 PHE A N 1
ATOM 1502 C CA . PHE A 1 189 ? -4.210 -7.977 13.623 1.00 94.69 189 PHE A CA 1
ATOM 1503 C C . PHE A 1 189 ? -5.058 -7.782 12.363 1.00 94.69 189 PHE A C 1
ATOM 1505 O O . PHE A 1 189 ? -6.268 -7.946 12.436 1.00 94.69 189 PHE A O 1
ATOM 1512 N N . LEU A 1 190 ? -4.454 -7.463 11.217 1.00 95.56 190 LEU A N 1
ATOM 1513 C CA . LEU A 1 190 ? -5.187 -7.061 10.016 1.00 95.56 190 LEU A CA 1
ATOM 1514 C C . LEU A 1 190 ? -5.634 -8.208 9.121 1.00 95.56 190 LEU A C 1
ATOM 1516 O O . LEU A 1 190 ? -6.557 -7.995 8.352 1.00 95.56 190 LEU A O 1
ATOM 1520 N N . TYR A 1 191 ? -5.037 -9.392 9.168 1.00 94.88 191 TYR A N 1
ATOM 1521 C CA . TYR A 1 191 ? -5.459 -10.491 8.283 1.00 94.88 191 TYR A CA 1
ATOM 1522 C C . TYR A 1 191 ? -5.941 -11.711 9.062 1.00 94.88 191 TYR A C 1
ATOM 1524 O O . TYR A 1 191 ? -6.848 -12.400 8.609 1.00 94.88 191 TYR A O 1
ATOM 1532 N N . GLY A 1 192 ? -5.414 -11.929 10.270 1.00 93.12 192 GLY A N 1
ATOM 1533 C CA . GLY A 1 192 ? -5.861 -13.012 11.147 1.00 93.12 192 GLY A CA 1
ATOM 1534 C C . GLY A 1 192 ? -7.196 -12.718 11.838 1.00 93.12 192 GLY A C 1
ATOM 1535 O O . GLY A 1 192 ? -8.189 -13.396 11.594 1.00 93.12 192 GLY A O 1
ATOM 1536 N N . ILE A 1 193 ? -7.223 -11.715 12.722 1.00 95.25 193 ILE A N 1
ATOM 1537 C CA . ILE A 1 193 ? -8.384 -11.426 13.594 1.00 95.25 193 ILE A CA 1
ATOM 1538 C C . ILE A 1 193 ? -9.214 -10.222 13.151 1.00 95.25 193 ILE A C 1
ATOM 1540 O O . ILE A 1 193 ? -10.347 -10.050 13.600 1.00 95.25 193 ILE A O 1
ATOM 1544 N N . GLY A 1 194 ? -8.658 -9.370 12.296 1.00 95.94 194 GLY A N 1
ATOM 1545 C CA . GLY A 1 194 ? -9.233 -8.072 11.970 1.00 95.94 194 GLY A CA 1
ATOM 1546 C C . GLY A 1 194 ? -10.631 -8.120 11.350 1.00 95.94 194 GLY A C 1
ATOM 1547 O O . GLY A 1 194 ? -11.437 -7.281 11.750 1.00 95.94 194 GLY A O 1
ATOM 1548 N N . PRO A 1 195 ? -11.014 -9.106 10.505 1.00 96.81 195 PRO A N 1
ATOM 1549 C CA . PRO A 1 195 ? -12.402 -9.233 10.056 1.00 96.81 195 PRO A CA 1
ATOM 1550 C C . PRO A 1 195 ? -13.408 -9.290 11.210 1.00 96.81 195 PRO A C 1
ATOM 1552 O O . PRO A 1 195 ? -14.459 -8.663 11.125 1.00 96.81 195 PRO A O 1
ATOM 1555 N N . ALA A 1 196 ? -13.071 -9.980 12.302 1.00 96.12 196 ALA A N 1
ATOM 1556 C CA . ALA A 1 196 ? -13.925 -10.069 13.482 1.00 96.12 196 ALA A CA 1
ATOM 1557 C C . ALA A 1 196 ? -13.802 -8.829 14.379 1.00 96.12 196 ALA A C 1
ATOM 1559 O O . ALA A 1 196 ? -14.810 -8.286 14.820 1.00 96.12 196 ALA A O 1
ATOM 1560 N N . VAL A 1 197 ? -12.576 -8.364 14.642 1.00 95.62 197 VAL A N 1
ATOM 1561 C CA . VAL A 1 197 ? -12.328 -7.278 15.608 1.00 95.62 197 VAL A CA 1
ATOM 1562 C C . VAL A 1 197 ? -12.751 -5.907 15.075 1.00 95.62 197 VAL A C 1
ATOM 1564 O O . VAL A 1 197 ? -13.180 -5.069 15.858 1.00 95.62 197 VAL A O 1
ATOM 1567 N N . LEU A 1 198 ? -12.659 -5.666 13.764 1.00 96.94 198 LEU A N 1
ATOM 1568 C CA . LEU A 1 198 ? -13.030 -4.388 13.140 1.00 96.94 198 LEU A CA 1
ATOM 1569 C C . LEU A 1 198 ? -14.516 -4.303 12.760 1.00 96.94 198 LEU A C 1
ATOM 1571 O O . LEU A 1 198 ? -14.988 -3.226 12.386 1.00 96.94 198 LEU A O 1
ATOM 1575 N N . TYR A 1 199 ? -15.263 -5.407 12.849 1.00 96.62 199 TYR A N 1
ATOM 1576 C CA . TYR A 1 199 ? -16.696 -5.413 12.561 1.00 96.62 199 TYR A CA 1
ATOM 1577 C C . TYR A 1 199 ? -17.455 -4.543 13.573 1.00 96.62 199 TYR A C 1
ATOM 1579 O O . TYR A 1 199 ? -17.260 -4.667 14.781 1.00 96.62 199 TYR A O 1
ATOM 1587 N N . GLY A 1 200 ? -18.293 -3.629 13.081 1.00 95.00 200 GLY A N 1
ATOM 1588 C CA . GLY A 1 200 ? -19.013 -2.648 13.902 1.00 95.00 200 GLY A CA 1
ATOM 1589 C C . GLY A 1 200 ? -18.188 -1.430 14.349 1.00 95.00 200 GLY A C 1
ATOM 1590 O O . GLY A 1 200 ? -18.771 -0.462 14.830 1.00 95.00 200 GLY A O 1
ATOM 1591 N N . TRP A 1 201 ? -16.861 -1.435 14.161 1.00 95.00 201 TRP A N 1
ATOM 1592 C CA . TRP A 1 201 ? -15.991 -0.267 14.391 1.00 95.00 201 TRP A CA 1
ATOM 1593 C C . TRP A 1 201 ? -15.803 0.568 13.120 1.00 95.00 201 TRP A C 1
ATOM 1595 O O . TRP A 1 201 ? -15.702 1.798 13.168 1.00 95.00 201 TRP A O 1
ATOM 1605 N N . LEU A 1 202 ? -15.741 -0.111 11.975 1.00 97.31 202 LEU A N 1
ATOM 1606 C CA . LEU A 1 202 ? -15.708 0.503 10.653 1.00 97.31 202 LEU A CA 1
ATOM 1607 C C . LEU A 1 202 ? -17.125 0.557 10.064 1.00 97.31 202 LEU A C 1
ATOM 1609 O O . LEU A 1 202 ? -17.908 -0.364 10.303 1.00 97.31 202 LEU A O 1
ATOM 1613 N N . PRO A 1 203 ? -17.452 1.570 9.240 1.00 97.44 203 PRO A N 1
ATOM 1614 C CA . PRO A 1 203 ? -18.683 1.555 8.459 1.00 97.44 203 PRO A CA 1
ATOM 1615 C C . PRO A 1 203 ? -18.759 0.297 7.590 1.00 97.44 203 PRO A C 1
ATOM 1617 O O . PRO A 1 203 ? -17.756 -0.076 6.976 1.00 97.44 203 PRO A O 1
ATOM 1620 N N . ASP A 1 204 ? -19.942 -0.307 7.461 1.00 97.75 204 ASP A N 1
ATOM 1621 C CA . ASP A 1 204 ? -20.129 -1.600 6.781 1.00 97.75 204 ASP A CA 1
ATOM 1622 C C . ASP A 1 204 ? -19.483 -1.655 5.392 1.00 97.75 204 ASP A C 1
ATOM 1624 O O . ASP A 1 204 ? -18.809 -2.625 5.050 1.00 97.75 204 ASP A O 1
ATOM 1628 N N . ARG A 1 205 ? -19.616 -0.582 4.600 1.00 97.44 205 ARG A N 1
ATOM 1629 C CA . ARG A 1 205 ? -19.007 -0.489 3.263 1.00 97.44 205 ARG A CA 1
ATOM 1630 C C . ARG A 1 205 ? -17.477 -0.561 3.307 1.00 97.44 205 ARG A C 1
ATOM 1632 O O . ARG A 1 205 ? -16.867 -1.193 2.446 1.00 97.44 205 ARG A O 1
ATOM 1639 N N . ILE A 1 206 ? -16.859 0.088 4.292 1.00 97.62 206 ILE A N 1
ATOM 1640 C CA . ILE A 1 206 ? -15.403 0.105 4.475 1.00 97.62 206 ILE A CA 1
ATOM 1641 C C . ILE A 1 206 ? -14.926 -1.239 5.015 1.00 97.62 206 ILE A C 1
ATOM 1643 O O . ILE A 1 206 ? -13.944 -1.779 4.510 1.00 97.62 206 ILE A O 1
ATOM 1647 N N . TRP A 1 207 ? -15.652 -1.813 5.976 1.00 98.12 207 TRP A N 1
ATOM 1648 C CA . TRP A 1 207 ? -15.361 -3.142 6.504 1.00 98.12 207 TRP A CA 1
ATOM 1649 C C . TRP A 1 207 ? -15.431 -4.217 5.410 1.00 98.12 207 TRP A C 1
ATOM 1651 O O . TRP A 1 207 ? -14.488 -4.987 5.254 1.00 98.12 207 TRP A O 1
ATOM 1661 N N . GLN A 1 208 ? -16.476 -4.217 4.574 1.00 98.06 208 GLN A N 1
ATOM 1662 C CA . GLN A 1 208 ? -16.603 -5.146 3.442 1.00 98.06 208 GLN A CA 1
ATOM 1663 C C . GLN A 1 208 ? -15.463 -4.991 2.429 1.00 98.06 208 GLN A C 1
ATOM 1665 O O . GLN A 1 208 ? -14.925 -5.986 1.942 1.00 98.06 208 GLN A O 1
ATOM 1670 N N . HIS A 1 209 ? -15.078 -3.750 2.108 1.00 96.12 209 HIS A N 1
ATOM 1671 C CA . HIS A 1 209 ? -13.930 -3.483 1.242 1.00 96.12 209 HIS A CA 1
ATOM 1672 C C . HIS A 1 209 ? -12.633 -4.043 1.844 1.00 96.12 209 HIS A C 1
ATOM 1674 O O . HIS A 1 209 ? -11.868 -4.726 1.166 1.00 96.12 209 HIS A O 1
ATOM 1680 N N . TYR A 1 210 ? -12.417 -3.818 3.138 1.00 97.62 210 TYR A N 1
ATOM 1681 C CA . TYR A 1 210 ? -11.295 -4.384 3.874 1.00 97.62 210 TYR A CA 1
ATOM 1682 C C . TYR A 1 210 ? -11.315 -5.926 3.892 1.00 97.62 210 TYR A C 1
ATOM 1684 O O . TYR A 1 210 ? -10.279 -6.544 3.667 1.00 97.62 210 TYR A O 1
ATOM 1692 N N . CYS A 1 211 ? -12.470 -6.579 4.044 1.00 97.94 211 CYS A N 1
ATOM 1693 C CA . CYS A 1 211 ? -12.556 -8.040 3.963 1.00 97.94 211 CYS A CA 1
ATOM 1694 C C . CYS A 1 211 ? -12.132 -8.593 2.592 1.00 97.94 211 CYS A C 1
ATOM 1696 O O . CYS A 1 211 ? -11.511 -9.655 2.538 1.00 97.94 211 CYS A O 1
ATOM 1698 N N . LYS A 1 212 ? -12.395 -7.871 1.492 1.00 96.88 212 LYS A N 1
ATOM 1699 C CA . LYS A 1 212 ? -11.874 -8.243 0.161 1.00 96.88 212 LYS A CA 1
ATOM 1700 C C . LYS A 1 212 ? -10.349 -8.171 0.111 1.00 96.88 212 LYS A C 1
ATOM 1702 O O . LYS A 1 212 ? -9.720 -9.062 -0.450 1.00 96.88 212 LYS A O 1
ATOM 1707 N N . LEU A 1 213 ? -9.753 -7.152 0.732 1.00 95.75 213 LEU A N 1
ATOM 1708 C CA . LEU A 1 213 ? -8.299 -7.055 0.879 1.00 95.75 213 LEU A CA 1
ATOM 1709 C C . LEU A 1 213 ? -7.739 -8.239 1.685 1.00 95.75 213 LEU A C 1
ATOM 1711 O O . LEU A 1 213 ? -6.757 -8.841 1.264 1.00 95.75 213 LEU A O 1
ATOM 1715 N N . VAL A 1 214 ? -8.376 -8.611 2.800 1.00 96.88 214 VAL A N 1
ATOM 1716 C CA . VAL A 1 214 ? -7.964 -9.784 3.596 1.00 96.88 214 VAL A CA 1
ATOM 1717 C C . VAL A 1 214 ? -8.011 -11.062 2.762 1.00 96.88 214 VAL A C 1
ATOM 1719 O O . VAL A 1 214 ? -7.055 -11.834 2.762 1.00 96.88 214 VAL A O 1
ATOM 1722 N N . GLN A 1 215 ? -9.092 -11.262 2.006 1.00 96.31 215 GLN A N 1
ATOM 1723 C CA . GLN A 1 215 ? -9.216 -12.396 1.096 1.00 96.31 215 GLN A CA 1
ATOM 1724 C C . GLN A 1 215 ? -8.104 -12.400 0.040 1.00 96.31 215 GLN A C 1
ATOM 1726 O O . GLN A 1 215 ? -7.497 -13.442 -0.190 1.00 96.31 215 GLN A O 1
ATOM 1731 N N . ALA A 1 216 ? -7.810 -11.249 -0.571 1.00 93.00 216 ALA A N 1
ATOM 1732 C CA . ALA A 1 216 ? -6.742 -11.128 -1.557 1.00 93.00 216 ALA A CA 1
ATOM 1733 C C . ALA A 1 216 ? -5.375 -11.496 -0.963 1.00 93.00 216 ALA A C 1
ATOM 1735 O O . ALA A 1 216 ? -4.639 -12.261 -1.581 1.00 93.00 216 ALA A O 1
ATOM 1736 N N . VAL A 1 217 ? -5.062 -11.022 0.250 1.00 93.44 217 VAL A N 1
ATOM 1737 C CA . VAL A 1 217 ? -3.810 -11.365 0.943 1.00 93.44 217 VAL A CA 1
ATOM 1738 C C . VAL A 1 217 ? -3.721 -12.867 1.210 1.00 93.44 217 VAL A C 1
ATOM 1740 O O . VAL A 1 217 ? -2.700 -13.457 0.886 1.00 93.44 217 VAL A O 1
ATOM 1743 N N . HIS A 1 218 ? -4.790 -13.506 1.693 1.00 91.75 218 HIS A N 1
ATOM 1744 C CA . HIS A 1 218 ? -4.806 -14.958 1.918 1.00 91.75 218 HIS A CA 1
ATOM 1745 C C . HIS A 1 218 ? -4.648 -15.800 0.643 1.00 91.75 218 HIS A C 1
ATOM 1747 O O . HIS A 1 218 ? -4.216 -16.943 0.733 1.00 91.75 218 HIS A O 1
ATOM 1753 N N . ILE A 1 219 ? -5.013 -15.276 -0.531 1.00 91.38 219 ILE A N 1
ATOM 1754 C CA . ILE A 1 219 ? -4.821 -15.980 -1.809 1.00 91.38 219 ILE A CA 1
ATOM 1755 C C . ILE A 1 219 ? -3.348 -15.957 -2.241 1.00 91.38 219 ILE A C 1
ATOM 1757 O O . ILE A 1 219 ? -2.883 -16.906 -2.870 1.00 91.38 219 ILE A O 1
ATOM 1761 N N . ILE A 1 220 ? -2.621 -14.879 -1.934 1.00 86.50 220 ILE A N 1
ATOM 1762 C CA . ILE A 1 220 ? -1.251 -14.651 -2.425 1.00 86.50 220 ILE A CA 1
ATOM 1763 C C . ILE A 1 220 ? -0.152 -14.988 -1.405 1.00 86.50 220 ILE A C 1
ATOM 1765 O O . ILE A 1 220 ? 1.025 -14.914 -1.762 1.00 86.50 220 ILE A O 1
ATOM 1769 N N . SER A 1 221 ? -0.511 -15.295 -0.153 1.00 81.69 221 SER A N 1
ATOM 1770 C CA . SER A 1 221 ? 0.416 -15.549 0.962 1.00 81.69 221 SER A CA 1
ATOM 1771 C C . SER A 1 221 ? 0.531 -17.016 1.341 1.00 81.69 221 SER A C 1
ATOM 1773 O O . SER A 1 221 ? -0.541 -17.653 1.442 1.00 81.69 221 SER A O 1
#

Organism: NCBI:txid664439

Radius of gyration: 20.72 Å; chains: 1; bounding box: 47×44×52 Å